Protein 4XU6 (pdb70)

Sequence (189 aa):
MRLRISEAVVLFLLGAVAALIGDHSHVVTGTTVYHTDAVPFVWSSPFWFPILVGAATASLAELRLHLPAPRDGVTACQALGGVAAVVGTYVTTALVHAFPVVPVTALVAAAAAITWCVLGDGPGAAAGVVIAVIGPAVEIALVQLGVFAYHPDSDGLFGVAPFLAPLYFAFGVVAALLGELAVARRPQL

B-factor: mean 29.34, std 8.6, range [17.56, 68.77]

Nearest PDB structures (foldseek):
  4xu6-assembly1_A  TM=1.005E+00  e=1.377E-29  Mycolicibacterium vanbaalenii PYR-1
  4xu4-assembly1_A  TM=1.005E+00  e=1.614E-28  Mycolicibacterium vanbaalenii PYR-1
  7etw-assembly1_A  TM=7.904E-01  e=1.594E-03  Homo sapiens

GO terms:
  GO:0016020 membrane (C, EXP)
  GO:0042802 identical protein binding (F, IPI)

Foldseek 3Di:
DPFDPVLLVVQLVLQLVLQLLLVLLQPVLQQKFFDAPPADADNRGGPCRSNVRSNLLSVLQVQLVVDPDLDLPFDPVLLVVLSCLLSVLSNVCSVCVQDAQVVNLVVLLVSLVVNCVVRADDSLLVQLQVQLVVVVVVVLVCVVVVRMFGDPNAQPPNGHHSSSNSSSSSSSSSSNSSSSVSVSVPDDD

Radius of gyration: 16.21 Å; Cα contacts (8 Å, |Δi|>4): 282; chains: 1; bounding box: 35×26×52 Å

Structure (mmCIF, N/CA/C/O backbone):
data_4XU6
#
_entry.id   4XU6
#
_cell.length_a   85.596
_cell.length_b   85.596
_cell.length_c   126.120
_cell.angle_alpha   90.00
_cell.angle_beta   90.00
_cell.angle_gamma   120.00
#
_symmetry.space_group_name_H-M   'H 3'
#
loop_
_entity.id
_entity.type
_entity.pdbx_description
1 polymer 'Uncharacterized protein'
2 non-polymer 'octyl beta-D-glucopyranoside'
3 non-polymer 'N-TRIDECANOIC ACID'
4 water water
#
loop_
_atom_site.group_PDB
_atom_site.id
_atom_site.type_symbol
_atom_site.label_atom_id
_atom_site.label_alt_id
_atom_site.label_comp_id
_atom_site.label_asym_id
_atom_site.label_entity_id
_atom_site.label_seq_id
_atom_site.pdbx_PDB_ins_code
_atom_site.Cartn_x
_atom_site.Cartn_y
_atom_site.Cartn_z
_atom_site.occupancy
_atom_site.B_iso_or_equiv
_atom_site.auth_seq_id
_atom_site.auth_comp_id
_atom_site.auth_asym_id
_atom_site.auth_atom_id
_atom_site.pdbx_PDB_model_num
ATOM 1 N N . MET A 1 1 ? 32.211 9.728 4.437 1.00 49.70 1 MET A N 1
ATOM 2 C CA . MET A 1 1 ? 30.833 9.561 3.992 1.00 43.11 1 MET A CA 1
ATOM 3 C C . MET A 1 1 ? 30.076 8.601 4.908 1.00 40.50 1 MET A C 1
ATOM 4 O O . MET A 1 1 ? 30.679 7.866 5.695 1.00 40.15 1 MET A O 1
ATOM 9 N N . ARG A 1 2 ? 28.750 8.620 4.818 1.00 34.53 2 ARG A N 1
ATOM 10 C CA . ARG A 1 2 ? 27.926 7.878 5.768 1.00 33.46 2 ARG A CA 1
ATOM 11 C C . ARG A 1 2 ? 27.656 6.442 5.345 1.00 29.13 2 ARG A C 1
ATOM 12 O O . ARG A 1 2 ? 27.598 5.542 6.192 1.00 28.06 2 ARG A O 1
ATOM 20 N N . LEU A 1 3 ? 27.505 6.228 4.042 1.00 29.39 3 LEU A N 1
ATOM 21 C CA . LEU A 1 3 ? 27.489 4.872 3.502 1.00 29.38 3 LEU A CA 1
ATOM 22 C C . LEU A 1 3 ? 28.859 4.246 3.703 1.00 32.16 3 LEU A C 1
ATOM 23 O O . LEU A 1 3 ? 29.879 4.932 3.627 1.00 33.11 3 LEU A O 1
ATOM 28 N N . ARG A 1 4 ? 28.887 2.946 3.965 1.00 28.07 4 ARG A N 1
ATOM 29 C CA . ARG A 1 4 ? 30.141 2.213 3.943 1.00 30.34 4 ARG A CA 1
ATOM 30 C C . ARG A 1 4 ? 30.435 1.849 2.491 1.00 34.61 4 ARG A C 1
ATOM 31 O O . ARG A 1 4 ? 29.517 1.817 1.664 1.00 27.76 4 ARG A O 1
ATOM 39 N N . ILE A 1 5 ? 31.705 1.614 2.169 1.00 30.53 5 ILE A N 1
ATOM 40 C CA . ILE A 1 5 ? 32.090 1.341 0.784 1.00 31.83 5 ILE A CA 1
ATOM 41 C C . ILE A 1 5 ? 31.295 0.179 0.194 1.00 30.66 5 ILE A C 1
ATOM 42 O O . ILE A 1 5 ? 30.838 0.252 -0.946 1.00 30.09 5 ILE A O 1
ATOM 46 N N . SER A 1 6 ? 31.105 -0.876 0.982 1.00 31.32 6 SER A N 1
ATOM 47 C CA . SER A 1 6 ? 30.403 -2.056 0.491 1.00 32.84 6 SER A CA 1
ATOM 48 C C . SER A 1 6 ? 28.950 -1.744 0.137 1.00 31.41 6 SER A C 1
ATOM 49 O O . SER A 1 6 ? 28.406 -2.280 -0.836 1.00 27.03 6 SER A O 1
ATOM 52 N N . GLU A 1 7 ? 28.327 -0.888 0.941 1.00 26.84 7 GLU A N 1
ATOM 53 C CA . GLU A 1 7 ? 26.946 -0.474 0.713 1.00 31.04 7 GLU A CA 1
ATOM 54 C C . GLU A 1 7 ? 26.841 0.366 -0.543 1.00 28.76 7 GLU A C 1
ATOM 55 O O . GLU A 1 7 ? 25.924 0.183 -1.351 1.00 26.22 7 GLU A O 1
ATOM 61 N N . ALA A 1 8 ? 27.791 1.283 -0.711 1.00 26.80 8 ALA A N 1
ATOM 62 C CA . ALA A 1 8 ? 27.833 2.140 -1.885 1.00 27.35 8 ALA A CA 1
ATOM 63 C C . ALA A 1 8 ? 28.016 1.308 -3.152 1.00 29.23 8 ALA A C 1
ATOM 64 O O . ALA A 1 8 ? 27.448 1.623 -4.1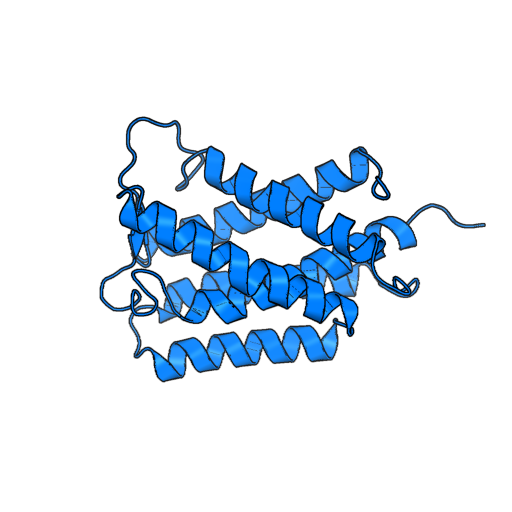95 1.00 24.59 8 ALA A O 1
ATOM 66 N N . VAL A 1 9 ? 28.805 0.242 -3.058 1.00 27.95 9 VAL A N 1
ATOM 67 C CA . VAL A 1 9 ? 29.033 -0.617 -4.220 1.00 28.04 9 VAL A CA 1
ATOM 68 C C . VAL A 1 9 ? 27.775 -1.405 -4.600 1.00 26.54 9 VAL A C 1
ATOM 69 O O . VAL A 1 9 ? 27.441 -1.515 -5.786 1.00 27.86 9 VAL A O 1
ATOM 73 N N . VAL A 1 10 ? 27.072 -1.931 -3.600 1.00 27.45 10 VAL A N 1
ATOM 74 C CA . VAL A 1 10 ? 25.820 -2.646 -3.851 1.00 27.78 10 VAL A CA 1
ATOM 75 C C . VAL A 1 10 ? 24.774 -1.732 -4.493 1.00 26.88 10 VAL A C 1
ATOM 76 O O . VAL A 1 10 ? 24.097 -2.133 -5.439 1.00 24.37 10 VAL A O 1
ATOM 80 N N . LEU A 1 11 ? 24.658 -0.504 -3.994 1.00 23.47 11 LEU A N 1
ATOM 81 C CA . LEU A 1 11 ? 23.731 0.468 -4.579 1.00 25.01 11 LEU A CA 1
ATOM 82 C C . LEU A 1 11 ? 24.125 0.848 -6.004 1.00 25.79 11 LEU A C 1
ATOM 83 O O . LEU A 1 11 ? 23.257 1.004 -6.876 1.00 23.86 11 LEU A O 1
ATOM 88 N N . PHE A 1 12 ? 25.433 1.002 -6.235 1.00 24.13 12 PHE A N 1
ATOM 89 C CA . PHE A 1 12 ? 25.963 1.291 -7.568 1.00 25.11 12 PHE A CA 1
ATOM 90 C C . PHE A 1 12 ? 25.566 0.193 -8.548 1.00 23.94 12 PHE A C 1
ATOM 91 O O . PHE A 1 12 ? 25.120 0.482 -9.654 1.00 24.11 12 PHE A O 1
ATOM 99 N N . LEU A 1 13 ? 25.755 -1.063 -8.143 1.00 24.60 13 LEU A N 1
ATOM 100 C CA . LEU A 1 13 ? 25.441 -2.202 -9.007 1.00 26.13 13 LEU A CA 1
ATOM 101 C C . LEU A 1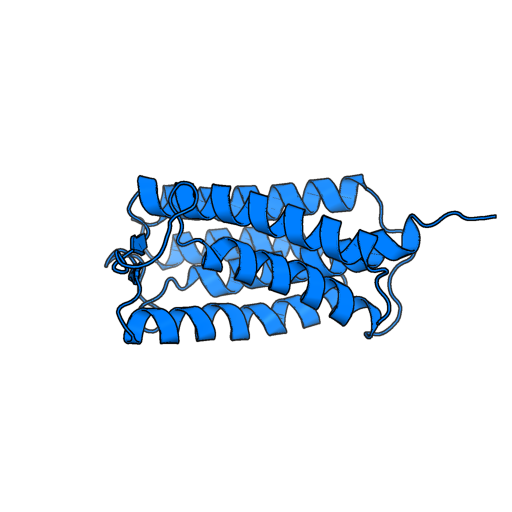 13 ? 23.942 -2.332 -9.251 1.00 24.19 13 LEU A C 1
ATOM 102 O O . LEU A 1 13 ? 23.513 -2.637 -10.359 1.00 23.64 13 LEU A O 1
ATOM 107 N N . LEU A 1 14 ? 23.153 -2.115 -8.202 1.00 24.78 14 LEU A N 1
ATOM 108 C CA . LEU A 1 14 ? 21.697 -2.122 -8.317 1.00 27.00 14 LEU A CA 1
ATOM 109 C C . LEU A 1 14 ? 21.238 -1.113 -9.366 1.00 26.49 14 LEU A C 1
ATOM 110 O O . LEU A 1 14 ? 20.450 -1.440 -10.265 1.00 23.00 14 LEU A O 1
ATOM 115 N N . GLY A 1 15 ? 21.723 0.121 -9.245 1.00 24.01 15 GLY A N 1
ATOM 116 C CA . GLY A 1 15 ? 21.379 1.167 -10.189 1.00 22.54 15 GLY A CA 1
ATOM 117 C C . GLY A 1 15 ? 21.836 0.856 -11.607 1.00 25.12 15 GLY A C 1
ATOM 118 O O . GLY A 1 15 ? 21.111 1.099 -12.580 1.00 24.41 15 GLY A O 1
ATOM 119 N N . ALA A 1 16 ? 23.045 0.313 -11.729 1.00 25.14 16 ALA A N 1
ATOM 120 C CA . ALA A 1 16 ? 23.594 -0.052 -13.035 1.00 24.85 16 ALA A CA 1
ATOM 121 C C . ALA A 1 16 ? 22.753 -1.118 -13.740 1.00 24.28 16 ALA A C 1
ATOM 122 O O . ALA A 1 16 ? 22.493 -1.012 -14.939 1.00 24.33 16 ALA A O 1
ATOM 124 N N . VAL A 1 17 ? 22.345 -2.148 -13.004 1.00 22.53 17 VAL A N 1
ATOM 125 C CA . VAL A 1 17 ? 21.561 -3.228 -13.611 1.00 25.87 17 VAL A CA 1
ATOM 126 C C . VAL A 1 17 ? 20.186 -2.720 -14.039 1.00 25.32 17 VAL A C 1
ATOM 127 O O . VAL A 1 17 ? 19.743 -2.987 -15.148 1.00 22.14 17 VAL A O 1
ATOM 131 N N . ALA A 1 18 ? 19.518 -1.978 -13.161 1.00 24.26 18 ALA A N 1
ATOM 132 C CA . ALA A 1 18 ? 18.222 -1.406 -13.511 1.00 25.47 18 ALA A CA 1
ATOM 133 C C . ALA A 1 18 ? 18.327 -0.464 -14.713 1.00 23.36 18 ALA A C 1
ATOM 134 O O . ALA A 1 18 ? 17.464 -0.468 -15.585 1.00 22.70 18 ALA A O 1
ATOM 136 N N . ALA A 1 19 ? 19.384 0.343 -14.758 1.00 21.46 19 ALA A N 1
ATOM 137 C CA . ALA A 1 19 ? 19.609 1.248 -15.885 1.00 24.63 19 ALA A CA 1
ATOM 138 C C . ALA A 1 19 ? 19.769 0.504 -17.208 1.00 23.75 19 ALA A C 1
ATOM 139 O O . ALA A 1 19 ? 19.224 0.926 -18.230 1.00 24.25 19 ALA A O 1
ATOM 141 N N . LEU A 1 20 ? 20.530 -0.591 -17.196 1.00 22.79 20 LEU A N 1
ATOM 142 C CA . LEU A 1 20 ? 20.752 -1.373 -18.418 1.00 22.45 20 LEU A CA 1
ATOM 143 C C . LEU A 1 20 ? 19.443 -1.974 -18.936 1.00 23.34 20 LEU A C 1
ATOM 144 O O . LEU A 1 20 ? 19.211 -2.036 -20.142 1.00 22.27 20 LEU A O 1
ATOM 149 N N . ILE A 1 21 ? 18.586 -2.413 -18.021 1.00 21.77 21 ILE A N 1
ATOM 150 C CA . ILE A 1 21 ? 17.303 -2.989 -18.426 1.00 22.97 21 ILE A CA 1
ATOM 151 C C . ILE A 1 21 ? 16.411 -1.908 -19.034 1.00 22.22 21 ILE A C 1
ATOM 152 O O . ILE A 1 21 ? 15.814 -2.103 -20.096 1.00 19.97 21 ILE A O 1
ATOM 157 N N . GLY A 1 22 ? 16.320 -0.768 -18.355 1.00 21.09 22 GLY A N 1
ATOM 158 C CA . GLY A 1 22 ? 15.507 0.329 -18.844 1.00 22.76 22 GLY A CA 1
ATOM 159 C C . GLY A 1 22 ? 16.053 0.910 -20.138 1.00 23.45 22 GLY A C 1
ATOM 160 O O . GLY A 1 22 ? 15.300 1.227 -21.061 1.00 20.33 22 GLY A O 1
ATOM 161 N N . ASP A 1 23 ? 17.370 1.056 -20.221 1.00 21.40 23 ASP A N 1
ATOM 162 C CA . ASP A 1 23 ? 17.955 1.630 -21.431 1.00 21.67 23 ASP A CA 1
ATOM 163 C C . ASP A 1 23 ? 17.850 0.666 -22.613 1.00 21.16 23 ASP A C 1
ATOM 164 O O . ASP A 1 23 ? 17.573 1.087 -23.726 1.00 20.76 23 ASP A O 1
ATOM 169 N N . HIS A 1 24 ? 18.046 -0.628 -22.377 1.00 20.80 24 HIS A N 1
ATOM 170 C CA . HIS A 1 24 ? 17.792 -1.589 -23.445 1.00 23.06 24 HIS A CA 1
ATOM 171 C C . HIS A 1 24 ? 16.350 -1.462 -23.945 1.00 22.54 24 HIS A C 1
ATOM 172 O O . HIS A 1 24 ? 16.095 -1.493 -25.147 1.00 20.60 24 HIS A O 1
ATOM 179 N N . SER A 1 25 ? 15.409 -1.317 -23.016 1.00 19.37 25 SER A N 1
ATOM 180 C CA . SER A 1 25 ? 14.001 -1.168 -23.377 1.00 19.78 25 SER A CA 1
ATOM 181 C C . SER A 1 25 ? 13.770 0.061 -24.261 1.00 18.64 25 SER A C 1
ATOM 182 O O . SER A 1 25 ? 13.062 -0.017 -25.267 1.00 22.13 25 SER A O 1
ATOM 185 N N . HIS A 1 26 ? 14.372 1.194 -23.898 1.00 20.86 26 HIS A N 1
ATOM 186 C CA . HIS A 1 26 ? 14.279 2.397 -24.731 1.00 21.00 26 HIS A CA 1
ATOM 187 C C . HIS A 1 26 ? 14.886 2.202 -26.123 1.00 21.90 26 HIS A C 1
ATOM 188 O O . HIS A 1 26 ? 14.308 2.621 -27.129 1.00 22.58 26 HIS A O 1
ATOM 195 N N . VAL A 1 27 ? 16.053 1.569 -26.181 1.00 21.39 27 VAL A N 1
ATOM 196 C CA . VAL A 1 27 ? 16.718 1.372 -27.474 1.00 19.78 27 VAL A CA 1
ATOM 197 C C . VAL A 1 27 ? 15.924 0.434 -28.388 1.00 20.87 27 VAL A C 1
ATOM 198 O O . VAL A 1 27 ? 15.675 0.764 -29.558 1.00 23.50 27 VAL A O 1
ATOM 202 N N . VAL A 1 28 ? 15.500 -0.708 -27.852 1.00 21.52 28 VAL A N 1
ATOM 203 C CA . VAL A 1 28 ? 14.828 -1.723 -28.664 1.00 21.93 28 VAL A CA 1
ATOM 204 C C . VAL A 1 28 ? 13.440 -1.277 -29.132 1.00 26.29 28 VAL A C 1
ATOM 205 O O . VAL A 1 28 ? 12.943 -1.745 -30.152 1.00 24.26 28 VAL A O 1
ATOM 209 N N . THR A 1 29 ? 12.815 -0.352 -28.409 1.00 21.91 29 THR A N 1
ATOM 210 C CA . THR A 1 29 ? 11.514 0.153 -28.833 1.00 23.11 29 THR A CA 1
ATOM 211 C C . THR A 1 29 ? 11.660 1.398 -29.697 1.00 25.97 29 THR A C 1
ATOM 212 O O . THR A 1 29 ? 10.674 1.896 -30.235 1.00 24.56 29 THR A O 1
ATOM 216 N N . GLY A 1 30 ? 12.879 1.921 -29.807 1.00 24.15 30 GLY A N 1
ATOM 217 C CA . GLY A 1 30 ? 13.100 3.130 -30.589 1.00 23.96 30 GLY A CA 1
ATOM 218 C C . GLY A 1 30 ? 12.778 4.424 -29.853 1.00 25.78 30 GLY A C 1
ATOM 219 O O . GLY A 1 30 ? 12.642 5.487 -30.470 1.00 24.72 30 GLY A O 1
ATOM 220 N N . THR A 1 31 ? 12.646 4.343 -28.533 1.00 20.91 31 THR A N 1
ATOM 221 C CA . THR A 1 31 ? 12.424 5.545 -27.726 1.00 23.08 31 THR A CA 1
ATOM 222 C C . THR A 1 31 ? 13.649 6.449 -27.843 1.00 24.77 31 THR A C 1
ATOM 223 O O . THR A 1 31 ? 13.527 7.671 -27.937 1.00 24.04 31 THR A O 1
ATOM 227 N N . THR A 1 32 ? 14.830 5.833 -27.813 1.00 23.91 32 THR A N 1
ATOM 228 C CA . THR A 1 32 ? 16.083 6.559 -27.986 1.00 23.91 32 THR A CA 1
ATOM 229 C C . THR A 1 32 ? 16.942 5.827 -29.002 1.00 25.64 32 THR A C 1
ATOM 230 O O . THR A 1 32 ? 16.700 4.646 -29.299 1.00 22.64 32 THR A O 1
ATOM 234 N N . VAL A 1 33 ? 17.941 6.534 -29.531 1.00 23.05 33 VAL A N 1
ATOM 235 C CA . VAL A 1 33 ? 18.919 5.956 -30.458 1.00 25.61 33 VAL A CA 1
ATOM 236 C C . VAL A 1 33 ? 20.276 6.534 -30.101 1.00 24.45 33 VAL A C 1
ATOM 237 O O . VAL A 1 33 ? 20.400 7.749 -29.978 1.00 26.13 33 VAL A O 1
ATOM 241 N N . TYR A 1 34 ? 21.297 5.693 -29.944 1.00 22.61 34 TYR A N 1
ATOM 242 C CA . TYR A 1 34 ? 22.641 6.205 -29.680 1.00 22.94 34 TYR A CA 1
ATOM 243 C C . TYR A 1 34 ? 23.404 6.547 -30.968 1.00 27.29 34 TYR A C 1
ATOM 244 O O . TYR A 1 34 ? 23.217 5.906 -32.004 1.00 27.34 34 TYR A O 1
ATOM 253 N N . HIS A 1 35 ? 24.249 7.568 -30.888 1.00 28.93 35 HIS A N 1
ATOM 254 C CA . HIS A 1 35 ? 25.100 7.965 -32.010 1.00 31.05 35 HIS A CA 1
ATOM 255 C C . HIS A 1 35 ? 26.535 8.122 -31.526 1.00 34.35 35 HIS A C 1
ATOM 256 O O . HIS A 1 35 ? 27.154 9.164 -31.749 1.00 42.88 35 HIS A O 1
ATOM 263 N N . THR A 1 36 ? 27.056 7.107 -30.843 1.00 30.83 36 THR A N 1
ATOM 264 C CA . THR A 1 36 ? 28.412 7.169 -30.306 1.00 32.33 36 THR A CA 1
ATOM 265 C C . THR A 1 36 ? 29.194 5.852 -30.482 1.00 35.22 36 THR A C 1
ATOM 266 O O . THR A 1 36 ? 29.539 5.172 -29.514 1.00 39.32 36 THR A O 1
ATOM 270 N N . ASP A 1 37 ? 29.516 5.533 -31.729 1.00 31.93 37 ASP A N 1
ATOM 271 C CA . ASP A 1 37 ? 30.057 4.222 -32.087 1.00 34.48 37 ASP A CA 1
ATOM 272 C C . ASP A 1 37 ? 31.466 3.948 -31.540 1.00 32.97 37 ASP A C 1
ATOM 273 O O . ASP A 1 37 ? 31.900 2.795 -31.458 1.00 31.31 37 ASP A O 1
ATOM 278 N N . ALA A 1 38 ? 32.172 5.007 -31.157 1.00 34.65 38 ALA A N 1
ATOM 279 C CA . ALA A 1 38 ? 33.571 4.890 -30.744 1.00 37.42 38 ALA A CA 1
ATOM 280 C C . ALA A 1 38 ? 33.821 4.307 -29.349 1.00 37.99 38 ALA A C 1
ATOM 281 O O . ALA A 1 38 ? 34.944 3.924 -29.029 1.00 34.56 38 ALA A O 1
ATOM 282 N N . VAL A 1 39 ? 32.788 4.236 -28.514 1.00 32.42 39 VAL A N 1
ATOM 283 C CA . VAL A 1 39 ? 32.959 3.689 -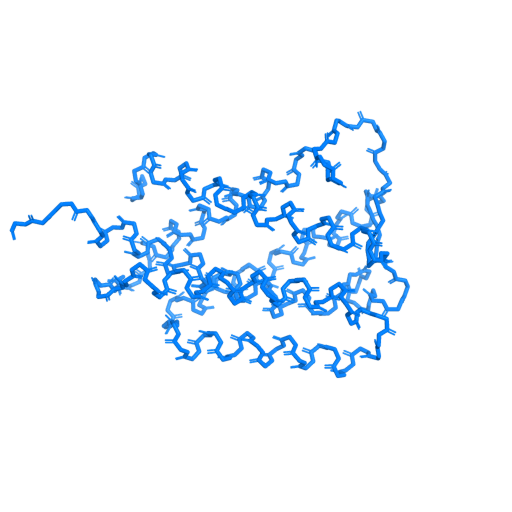27.171 1.00 30.56 39 VAL A CA 1
ATOM 284 C C . VAL A 1 39 ? 32.444 2.259 -27.079 1.00 27.04 39 VAL A C 1
ATOM 285 O O . VAL A 1 39 ? 31.567 1.868 -27.853 1.00 27.85 39 VAL A O 1
ATOM 289 N N . PRO A 1 40 ? 33.003 1.471 -26.148 1.00 25.24 40 PRO A N 1
ATOM 290 C CA . PRO A 1 40 ? 32.528 0.106 -25.904 1.00 26.05 40 PRO A CA 1
ATOM 291 C C . PRO A 1 40 ? 31.099 0.130 -25.366 1.00 28.60 40 PRO A C 1
ATOM 292 O O . PRO A 1 40 ? 30.815 0.942 -24.492 1.00 26.92 40 PRO A O 1
ATOM 296 N N . PHE A 1 41 ? 30.231 -0.739 -25.875 1.00 26.97 41 PHE A N 1
ATOM 297 C CA . PHE A 1 41 ? 28.872 -0.856 -25.353 1.00 28.28 41 PHE A CA 1
ATOM 298 C C . PHE A 1 41 ? 28.753 -2.032 -24.395 1.00 30.13 41 PHE A C 1
ATOM 299 O O . PHE A 1 41 ? 29.481 -3.022 -24.517 1.00 30.15 41 PHE A O 1
ATOM 307 N N . VAL A 1 42 ? 27.844 -1.911 -23.432 1.00 25.96 42 VAL A N 1
ATOM 308 C CA . VAL A 1 42 ? 27.479 -3.015 -22.558 1.00 27.56 42 VAL A CA 1
ATOM 309 C C . VAL A 1 42 ? 26.003 -3.251 -22.838 1.00 29.39 42 VAL A C 1
ATOM 310 O O . VAL A 1 42 ? 25.179 -2.366 -22.590 1.00 24.15 42 VAL A O 1
ATOM 314 N N . TRP A 1 43 ? 25.672 -4.421 -23.380 1.00 28.33 43 TRP A N 1
ATOM 315 C CA . TRP A 1 43 ? 24.322 -4.660 -23.893 1.00 30.07 43 TRP A CA 1
ATOM 316 C C . TRP A 1 43 ? 23.968 -3.562 -24.911 1.00 29.70 43 TRP A C 1
ATOM 317 O O . TRP A 1 43 ? 24.687 -3.382 -25.898 1.00 27.07 43 TRP A O 1
ATOM 328 N N . SER A 1 44 ? 22.896 -2.805 -24.670 1.00 24.02 44 SER A N 1
ATOM 329 C CA . SER A 1 44 ? 22.483 -1.772 -25.625 1.00 23.34 44 SER A CA 1
ATOM 330 C C . SER A 1 44 ? 23.017 -0.375 -25.301 1.00 22.44 44 SER A C 1
ATOM 331 O O . SER A 1 44 ? 22.692 0.588 -25.999 1.00 23.55 44 SER A O 1
ATOM 334 N N . SER A 1 45 ? 23.836 -0.267 -24.256 1.00 22.31 45 SER A N 1
ATOM 335 C CA . SER A 1 45 ? 24.242 1.034 -23.717 1.00 24.57 45 SER A CA 1
ATOM 336 C C . SER A 1 45 ? 25.747 1.265 -23.807 1.00 22.78 45 SER A C 1
ATOM 337 O O . SER A 1 45 ? 26.525 0.337 -23.599 1.00 25.36 45 SER A O 1
ATOM 340 N N . PRO A 1 46 ? 26.152 2.519 -24.065 1.00 25.35 46 PRO A N 1
ATOM 341 C CA . PRO A 1 46 ? 27.558 2.901 -23.899 1.00 28.72 46 PRO A CA 1
ATOM 342 C C . PRO A 1 46 ? 27.978 2.563 -22.484 1.00 28.31 46 PRO A C 1
ATOM 343 O O . PRO A 1 46 ? 27.170 2.740 -21.554 1.00 24.19 46 PRO A O 1
ATOM 347 N N . PHE A 1 47 ? 29.216 2.098 -22.308 1.00 26.27 47 PHE A N 1
ATOM 348 C CA . PHE A 1 47 ? 29.638 1.583 -21.010 1.00 27.20 47 PHE A CA 1
ATOM 349 C C . PHE A 1 47 ? 29.489 2.613 -19.887 1.00 24.88 47 PHE A C 1
ATOM 350 O O . PHE A 1 47 ? 29.314 2.236 -18.730 1.00 26.29 47 PHE A O 1
ATOM 358 N N . TRP A 1 48 ? 29.568 3.898 -20.229 1.00 26.92 48 TRP A N 1
ATOM 359 C CA . TRP A 1 48 ? 29.487 4.948 -19.208 1.00 27.97 48 TRP A CA 1
ATOM 360 C C . TRP A 1 48 ? 28.068 5.176 -18.689 1.00 28.90 48 TRP A C 1
ATOM 361 O O . TRP A 1 48 ? 27.884 5.786 -17.637 1.00 26.68 48 TRP A O 1
ATOM 372 N N . PHE A 1 49 ? 27.069 4.708 -19.432 1.00 24.62 49 PHE A N 1
ATOM 373 C CA . PHE A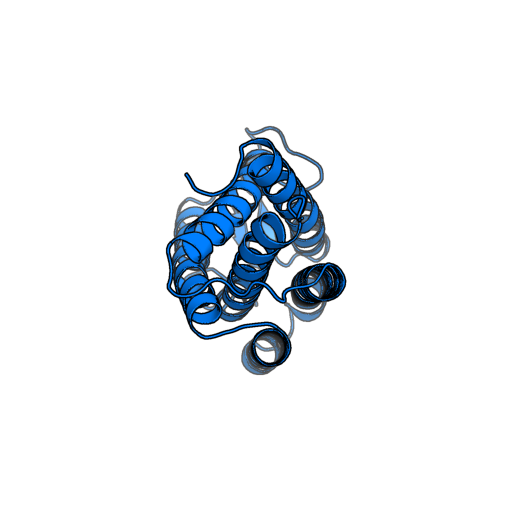 1 49 ? 25.680 4.895 -19.009 1.00 26.29 49 PHE A CA 1
ATOM 374 C C . PHE A 1 49 ? 25.351 4.214 -17.668 1.00 25.04 49 PHE A C 1
ATOM 375 O O . PHE A 1 49 ? 24.907 4.890 -16.721 1.00 25.77 49 PHE A O 1
ATOM 383 N N . PRO A 1 50 ? 25.591 2.887 -17.554 1.00 25.36 50 PRO A N 1
ATOM 384 C CA . PRO A 1 50 ? 25.305 2.282 -16.250 1.00 24.84 50 PRO A CA 1
ATOM 385 C C . PRO A 1 50 ? 26.216 2.824 -15.148 1.00 27.89 50 PRO A C 1
ATOM 386 O O . PRO A 1 50 ? 25.837 2.788 -13.978 1.00 23.29 50 PRO A O 1
ATOM 390 N N . ILE A 1 51 ? 27.397 3.323 -15.506 1.00 28.02 51 ILE A N 1
ATOM 391 C CA . ILE A 1 51 ? 28.265 3.930 -14.498 1.00 26.50 51 ILE A CA 1
ATOM 392 C C . ILE A 1 51 ? 27.663 5.245 -13.998 1.00 24.50 51 ILE A C 1
ATOM 393 O O . ILE A 1 51 ? 27.658 5.503 -12.794 1.00 27.23 51 ILE A O 1
ATOM 398 N N . LEU A 1 52 ? 27.150 6.070 -14.912 1.00 26.26 52 LEU A N 1
ATOM 399 C CA . LEU A 1 52 ? 26.495 7.318 -14.499 1.00 28.62 52 LEU A CA 1
ATOM 400 C C . LEU A 1 52 ? 25.289 7.068 -13.591 1.00 26.97 52 LEU A C 1
ATOM 401 O O . LEU A 1 52 ? 25.168 7.682 -12.534 1.00 25.57 52 LEU A O 1
ATOM 406 N N . VAL A 1 53 ? 24.387 6.180 -14.004 1.00 23.95 53 VAL A N 1
ATOM 407 C CA . VAL A 1 53 ? 23.182 5.929 -13.211 1.00 24.71 53 VAL A CA 1
ATOM 408 C C . VAL A 1 53 ? 23.520 5.232 -11.890 1.00 23.62 53 VAL A C 1
ATOM 409 O O . VAL A 1 53 ? 22.939 5.532 -10.841 1.00 24.28 53 VAL A O 1
ATOM 413 N N . GLY A 1 54 ? 24.470 4.303 -11.940 1.00 22.56 54 GLY A N 1
ATOM 414 C CA . GLY A 1 54 ? 24.909 3.610 -10.742 1.00 22.51 54 GLY A CA 1
ATOM 415 C C . GLY A 1 54 ? 25.501 4.593 -9.742 1.00 25.08 54 GLY A C 1
ATOM 416 O O . GLY A 1 54 ? 25.244 4.515 -8.533 1.00 22.86 54 GLY A O 1
ATOM 417 N N . ALA A 1 55 ? 26.294 5.531 -10.248 1.00 25.34 55 ALA A N 1
ATOM 418 C CA . ALA A 1 55 ? 26.919 6.542 -9.392 1.00 24.93 55 ALA A CA 1
ATOM 419 C C . ALA A 1 55 ? 25.869 7.485 -8.796 1.00 25.59 55 ALA A C 1
ATOM 420 O O . ALA A 1 55 ? 25.961 7.891 -7.629 1.00 26.07 55 ALA A O 1
ATOM 422 N N . ALA A 1 56 ? 24.878 7.837 -9.604 1.00 23.99 56 ALA A N 1
ATOM 423 C CA . ALA A 1 56 ? 23.772 8.663 -9.135 1.00 24.66 56 ALA A CA 1
ATOM 424 C C . ALA A 1 56 ? 22.968 7.973 -8.036 1.00 24.42 56 ALA A C 1
ATOM 425 O O . ALA A 1 56 ? 22.519 8.625 -7.097 1.00 23.24 56 ALA A O 1
ATOM 427 N N . THR A 1 57 ? 22.775 6.658 -8.162 1.00 21.86 57 THR A N 1
ATOM 428 C CA . THR A 1 57 ? 22.049 5.883 -7.155 1.00 22.80 57 THR A CA 1
ATOM 429 C C . THR A 1 57 ? 22.757 5.933 -5.795 1.00 25.76 57 THR A C 1
ATOM 430 O O . THR A 1 57 ? 22.145 6.208 -4.748 1.00 20.70 57 THR A O 1
ATOM 434 N N . ALA A 1 58 ? 24.058 5.668 -5.808 1.00 22.65 58 ALA A N 1
ATOM 435 C CA . ALA A 1 58 ? 24.820 5.688 -4.562 1.00 24.55 58 ALA A CA 1
ATOM 436 C C . ALA A 1 58 ? 24.885 7.110 -4.003 1.00 22.28 58 ALA A C 1
ATOM 437 O O . ALA A 1 58 ? 24.842 7.303 -2.789 1.00 24.06 58 ALA A O 1
ATOM 439 N N . SER A 1 59 ? 24.995 8.096 -4.887 1.00 23.55 59 SER A N 1
ATOM 440 C CA . SER A 1 59 ? 25.115 9.495 -4.472 1.00 26.44 59 SER A CA 1
ATOM 441 C C . SER A 1 59 ? 23.845 10.037 -3.814 1.00 28.39 59 SER A C 1
ATOM 442 O O . SER A 1 59 ? 23.914 10.780 -2.835 1.00 25.76 59 SER A O 1
ATOM 445 N N . LEU A 1 60 ? 22.692 9.687 -4.376 1.00 25.55 60 LEU A N 1
ATOM 446 C CA . LEU A 1 60 ? 21.408 10.140 -3.850 1.00 25.14 60 LEU A CA 1
ATOM 447 C C . LEU A 1 60 ? 21.102 9.444 -2.531 1.00 24.77 60 LEU A C 1
ATOM 448 O O . LEU A 1 60 ? 20.513 10.034 -1.615 1.00 24.12 60 LEU A O 1
ATOM 453 N N . ALA A 1 61 ? 21.513 8.186 -2.422 1.00 22.01 61 ALA A N 1
ATOM 454 C CA . ALA A 1 61 ? 21.376 7.478 -1.158 1.00 23.74 61 ALA A CA 1
ATOM 455 C C . ALA A 1 61 ? 22.231 8.166 -0.091 1.00 25.47 61 ALA A C 1
ATOM 456 O O . ALA A 1 61 ? 21.791 8.379 1.039 1.00 24.82 61 ALA A O 1
ATOM 458 N N . GLU A 1 62 ? 23.464 8.497 -0.455 1.00 26.52 62 GLU A N 1
ATOM 459 C CA . GLU A 1 62 ? 24.356 9.210 0.464 1.00 26.08 62 GLU A CA 1
ATOM 460 C C . GLU A 1 62 ? 23.765 10.568 0.859 1.00 25.98 62 GLU A C 1
ATOM 461 O O . GLU A 1 62 ? 23.736 10.920 2.049 1.00 29.74 62 GLU A O 1
ATOM 467 N N . LEU A 1 63 ? 23.283 11.316 -0.134 1.00 25.67 63 LEU A N 1
ATOM 468 C CA . LEU A 1 63 ? 22.641 12.614 0.105 1.00 28.36 63 LEU A CA 1
ATOM 469 C C . LEU A 1 63 ? 21.547 12.542 1.173 1.00 30.24 63 LEU A C 1
ATOM 470 O O . LEU A 1 63 ? 21.495 13.385 2.078 1.00 27.78 63 LEU A O 1
ATOM 475 N N . ARG A 1 64 ? 20.672 11.541 1.065 1.00 26.90 64 ARG A N 1
ATOM 476 C CA . ARG A 1 64 ? 19.584 11.370 2.026 1.00 26.45 64 ARG A CA 1
ATOM 477 C C . ARG A 1 64 ? 20.119 11.247 3.455 1.00 26.76 64 ARG A C 1
ATOM 478 O O . ARG A 1 64 ? 19.529 11.778 4.397 1.00 26.33 64 ARG A O 1
ATOM 486 N N . LEU A 1 65 ? 21.245 10.557 3.611 1.00 25.77 65 LEU A N 1
ATOM 487 C CA . LEU A 1 65 ? 21.833 10.374 4.937 1.00 27.36 65 LEU A CA 1
ATOM 488 C C . LEU A 1 65 ? 22.417 11.667 5.531 1.00 32.18 65 LEU A C 1
ATOM 489 O O . LEU A 1 65 ? 22.812 11.701 6.699 1.00 33.58 65 LEU A O 1
ATOM 494 N N . HIS A 1 66 ? 22.461 12.727 4.733 1.00 29.54 66 HIS A N 1
ATOM 495 C CA . HIS A 1 66 ? 22.902 14.029 5.226 1.00 33.77 66 HIS A CA 1
ATOM 496 C C . HIS A 1 66 ? 21.712 14.958 5.462 1.00 38.71 66 HIS A C 1
ATOM 497 O O . HIS A 1 66 ? 21.877 16.103 5.895 1.00 34.96 66 HIS A O 1
ATOM 504 N N . LEU A 1 67 ? 20.511 14.457 5.180 1.00 32.32 67 LEU A N 1
ATOM 505 C CA . LEU A 1 67 ? 19.291 15.238 5.358 1.00 31.76 67 LEU A CA 1
ATOM 506 C C . LEU A 1 67 ? 18.629 14.805 6.665 1.00 30.02 67 LEU A C 1
ATOM 507 O O . LEU A 1 67 ? 18.945 13.731 7.187 1.00 28.26 67 LEU A O 1
ATOM 512 N N . PRO A 1 68 ? 17.726 15.645 7.215 1.00 34.52 68 PRO A N 1
ATOM 513 C CA . PRO A 1 68 ? 17.219 15.371 8.566 1.00 34.51 68 PRO A CA 1
ATOM 514 C C . PRO A 1 68 ? 16.541 14.006 8.730 1.00 35.29 68 PRO A C 1
ATOM 515 O O . PRO A 1 68 ? 15.852 13.533 7.817 1.00 35.32 68 PRO A O 1
ATOM 519 N N . ALA A 1 69 ? 16.787 13.387 9.881 1.00 31.05 69 ALA A N 1
ATOM 520 C CA . ALA A 1 69 ? 16.049 12.223 10.371 1.00 35.25 69 ALA A CA 1
ATOM 521 C C . ALA A 1 69 ? 15.848 11.052 9.402 1.00 32.85 69 ALA A C 1
ATOM 522 O O . ALA A 1 69 ? 14.705 10.726 9.080 1.00 33.19 69 ALA A O 1
ATOM 524 N N . PRO A 1 70 ? 16.945 10.403 8.962 1.00 34.06 70 PRO A N 1
ATOM 525 C CA . PRO A 1 70 ? 16.773 9.187 8.157 1.00 31.77 70 PRO A CA 1
ATOM 526 C C . PRO A 1 70 ? 15.928 8.199 8.932 1.00 33.58 70 PRO A C 1
ATOM 527 O O . PRO A 1 70 ? 16.128 8.049 10.142 1.00 30.26 70 PRO A O 1
ATOM 531 N N . ARG A 1 71 ? 14.985 7.552 8.255 1.00 27.11 71 ARG A N 1
ATOM 532 C CA . ARG A 1 71 ? 14.030 6.694 8.937 1.00 29.29 71 ARG A CA 1
ATOM 533 C C . ARG A 1 71 ? 14.664 5.360 9.281 1.00 31.54 71 ARG A C 1
ATOM 534 O O . ARG A 1 71 ? 15.271 4.715 8.429 1.00 31.77 71 ARG A O 1
ATOM 542 N N . ASP A 1 72 ? 14.537 4.943 10.537 1.00 28.50 72 ASP A N 1
ATOM 543 C CA . ASP A 1 72 ? 15.120 3.675 10.959 1.00 31.22 72 ASP A CA 1
ATOM 544 C C . ASP A 1 72 ? 14.171 2.511 10.678 1.00 30.35 72 ASP A C 1
ATOM 545 O O . ASP A 1 72 ? 14.553 1.350 10.793 1.00 32.76 72 ASP A O 1
ATOM 547 N N . GLY A 1 73 ? 12.934 2.821 10.310 1.00 29.16 73 GLY A N 1
ATOM 548 C CA . GLY A 1 73 ? 11.926 1.784 10.155 1.00 35.33 73 GLY A CA 1
ATOM 549 C C . GLY A 1 73 ? 11.767 1.242 8.741 1.00 35.23 73 GLY A C 1
ATOM 550 O O . GLY A 1 73 ? 10.840 0.472 8.468 1.00 37.28 73 GLY A O 1
ATOM 551 N N . VAL A 1 74 ? 12.670 1.631 7.844 1.00 29.71 74 VAL A N 1
ATOM 552 C CA . VAL A 1 74 ? 12.611 1.195 6.440 1.00 30.99 74 VAL A CA 1
ATOM 553 C C . VAL A 1 74 ? 12.906 -0.300 6.296 1.00 32.89 74 VAL A C 1
ATOM 554 O O . VAL A 1 74 ? 13.761 -0.842 6.993 1.00 32.33 74 VAL A O 1
ATOM 558 N N . THR A 1 75 ? 12.195 -0.976 5.394 1.00 30.78 75 THR A N 1
ATOM 559 C CA . THR A 1 75 ? 12.321 -2.423 5.281 1.00 28.62 75 THR A CA 1
ATOM 560 C C . THR A 1 75 ? 12.810 -2.847 3.906 1.00 28.60 75 THR A C 1
ATOM 561 O O . THR A 1 75 ? 12.740 -2.077 2.945 1.00 25.55 75 THR A O 1
ATOM 565 N N . ALA A 1 76 ? 13.291 -4.081 3.811 1.00 28.53 76 ALA A N 1
ATOM 566 C CA . ALA A 1 76 ? 13.761 -4.609 2.535 1.00 29.42 76 ALA A CA 1
ATOM 567 C C . ALA A 1 76 ? 12.638 -4.675 1.496 1.00 26.96 76 ALA A C 1
ATOM 568 O O . ALA A 1 76 ? 12.887 -4.492 0.304 1.00 27.35 76 ALA A O 1
ATOM 570 N N . CYS A 1 77 ? 11.408 -4.939 1.932 1.00 25.90 77 CYS A N 1
ATOM 571 C CA . CYS A 1 77 ? 10.310 -5.031 0.962 1.00 30.52 77 CYS A CA 1
ATOM 572 C C . CYS A 1 77 ? 9.869 -3.670 0.457 1.00 29.17 77 CYS A C 1
ATOM 573 O O . CYS A 1 77 ? 9.370 -3.549 -0.670 1.00 26.50 77 CYS A O 1
ATOM 576 N N . GLN A 1 78 ? 10.045 -2.640 1.283 1.00 26.20 78 GLN A N 1
ATOM 577 C CA . GLN A 1 78 ? 9.783 -1.282 0.814 1.00 24.95 78 GLN A CA 1
ATOM 578 C C . GLN A 1 78 ? 10.793 -0.952 -0.263 1.00 24.02 78 GLN A C 1
ATOM 579 O O . GLN A 1 78 ? 10.451 -0.370 -1.293 1.00 25.16 78 GLN A O 1
ATOM 585 N N . ALA A 1 79 ? 12.042 -1.340 -0.031 1.00 23.06 79 ALA A N 1
ATOM 586 C CA . ALA A 1 79 ? 13.094 -1.071 -1.005 1.00 25.01 79 ALA A CA 1
ATOM 587 C C . ALA A 1 79 ? 12.889 -1.877 -2.286 1.00 23.86 79 ALA A C 1
ATOM 588 O O . ALA A 1 79 ? 13.053 -1.348 -3.382 1.00 22.90 79 ALA A O 1
ATOM 590 N N . LEU A 1 80 ? 12.552 -3.158 -2.151 1.00 24.63 80 LEU A N 1
ATOM 591 C CA . LEU A 1 80 ? 12.297 -3.988 -3.329 1.00 26.17 80 LEU A CA 1
ATOM 592 C C . LEU A 1 80 ? 11.102 -3.444 -4.106 1.00 22.40 80 LEU A C 1
ATOM 593 O O . LEU A 1 80 ? 11.147 -3.335 -5.332 1.00 22.07 80 LEU A O 1
ATOM 598 N N . GLY A 1 81 ? 10.040 -3.099 -3.380 1.00 23.44 81 GLY A N 1
ATOM 599 C CA . GLY A 1 81 ? 8.852 -2.534 -3.993 1.00 23.66 81 GLY A CA 1
ATOM 600 C C . GLY A 1 81 ? 9.156 -1.236 -4.717 1.00 22.79 81 GLY A C 1
ATOM 601 O O . GLY A 1 81 ? 8.618 -0.983 -5.785 1.00 22.72 81 GLY A O 1
ATOM 602 N N . GLY A 1 82 ? 10.024 -0.412 -4.136 1.00 19.81 82 GLY A N 1
ATOM 603 C CA . GLY A 1 82 ? 10.385 0.850 -4.750 1.00 19.82 82 GLY A CA 1
ATOM 604 C C . GLY A 1 82 ? 11.223 0.648 -6.001 1.00 19.22 82 GLY A C 1
ATOM 605 O O . GLY A 1 82 ? 11.032 1.330 -7.009 1.00 20.41 82 GLY A O 1
ATOM 606 N N . VAL A 1 83 ? 12.171 -0.278 -5.941 1.00 18.61 83 VAL A N 1
ATOM 607 C CA . VAL A 1 83 ? 12.972 -0.569 -7.130 1.00 19.73 83 VAL A CA 1
ATOM 608 C C . VAL A 1 83 ? 12.080 -1.112 -8.258 1.00 18.12 83 VAL A C 1
ATOM 609 O O . VAL A 1 83 ? 12.222 -0.739 -9.424 1.00 20.43 83 VAL A O 1
ATOM 613 N N . ALA A 1 84 ? 11.148 -1.984 -7.895 1.00 19.53 84 ALA A N 1
ATOM 614 C CA . ALA A 1 84 ? 10.208 -2.533 -8.872 1.00 21.17 84 ALA A CA 1
ATOM 615 C C . ALA A 1 84 ? 9.339 -1.429 -9.489 1.00 20.36 84 ALA A C 1
ATOM 616 O O . ALA A 1 84 ? 9.058 -1.445 -10.684 1.00 21.43 84 ALA A O 1
ATOM 618 N N . ALA A 1 85 ? 8.920 -0.462 -8.677 1.00 20.60 85 ALA A N 1
ATOM 619 C CA . ALA A 1 85 ? 8.074 0.627 -9.177 1.00 20.68 85 ALA A CA 1
ATOM 620 C C . ALA A 1 85 ? 8.836 1.482 -10.187 1.00 20.35 85 ALA A C 1
ATOM 621 O O . ALA A 1 85 ? 8.292 1.867 -11.221 1.00 20.38 85 ALA A O 1
ATOM 623 N N . VAL A 1 86 ? 10.095 1.782 -9.881 1.00 20.40 86 VAL A N 1
ATOM 624 C CA . VAL A 1 86 ? 10.917 2.604 -10.777 1.00 19.34 86 VAL A CA 1
ATOM 625 C C . VAL A 1 86 ? 11.242 1.852 -12.072 1.00 19.10 86 VAL A C 1
ATOM 626 O O . VAL A 1 86 ? 11.120 2.394 -13.168 1.00 20.12 86 VAL A O 1
ATOM 630 N N . VAL A 1 87 ? 11.626 0.590 -11.948 1.00 21.83 87 VAL A N 1
ATOM 631 C CA . VAL A 1 87 ? 11.888 -0.204 -13.143 1.00 21.50 87 VAL A CA 1
ATOM 632 C C . VAL A 1 87 ? 10.622 -0.409 -13.984 1.00 18.92 87 VAL A C 1
ATOM 633 O O . VAL A 1 87 ? 10.667 -0.295 -15.200 1.00 20.06 87 VAL A O 1
ATOM 637 N N . GLY A 1 88 ? 9.494 -0.697 -13.340 1.00 20.89 88 GLY A N 1
ATOM 638 C CA . GLY A 1 88 ? 8.251 -0.860 -14.078 1.00 19.72 88 GLY A CA 1
ATOM 639 C C . GLY A 1 88 ? 7.856 0.418 -14.789 1.00 19.39 88 GLY A C 1
ATOM 640 O O . GLY A 1 88 ? 7.376 0.386 -15.919 1.00 21.13 88 GLY A O 1
ATOM 641 N N . THR A 1 89 ? 8.069 1.555 -14.135 1.00 19.33 89 THR A N 1
ATOM 642 C CA . THR A 1 89 ? 7.728 2.843 -14.739 1.00 19.16 89 THR A CA 1
ATOM 643 C C . THR A 1 89 ? 8.650 3.130 -15.920 1.00 18.57 89 THR A C 1
ATOM 644 O O . THR A 1 89 ? 8.217 3.597 -16.969 1.00 19.71 89 THR A O 1
ATOM 648 N N . TYR A 1 90 ? 9.932 2.845 -15.727 1.00 19.54 90 TYR A N 1
ATOM 649 C CA . TYR A 1 90 ? 10.950 3.026 -16.763 1.00 18.15 90 TYR A CA 1
ATOM 650 C C . TYR A 1 90 ? 10.588 2.221 -18.023 1.00 18.40 90 TYR A C 1
ATOM 651 O O . TYR A 1 90 ? 10.520 2.775 -19.139 1.00 19.41 90 TYR A O 1
ATOM 660 N N . VAL A 1 91 ? 10.333 0.922 -17.866 1.00 21.20 91 VAL A N 1
ATOM 661 C CA . VAL A 1 91 ? 10.015 0.109 -19.047 1.00 20.30 91 VAL A CA 1
ATOM 662 C C . VAL A 1 91 ? 8.668 0.487 -19.660 1.00 22.25 91 VAL A C 1
ATOM 663 O O . VAL A 1 91 ? 8.480 0.360 -20.867 1.00 20.42 91 VAL A O 1
ATOM 667 N N . THR A 1 92 ? 7.739 0.972 -18.840 1.00 21.78 92 THR A N 1
ATOM 668 C CA . THR A 1 92 ? 6.453 1.429 -19.373 1.00 22.13 92 THR A CA 1
ATOM 669 C C . THR A 1 92 ? 6.651 2.608 -20.323 1.00 22.00 92 THR A C 1
ATOM 670 O O . THR A 1 92 ? 5.969 2.708 -21.346 1.00 20.46 92 THR A O 1
ATOM 674 N N . THR A 1 93 ? 7.585 3.498 -19.997 1.00 19.91 93 THR A N 1
ATOM 675 C CA . THR A 1 93 ? 7.829 4.637 -20.883 1.00 22.00 93 THR A CA 1
ATOM 676 C C . THR A 1 93 ? 8.310 4.166 -22.246 1.00 22.50 93 THR A C 1
ATOM 677 O O . THR A 1 93 ? 8.013 4.787 -23.248 1.00 21.87 93 THR A O 1
ATOM 681 N N . ALA A 1 94 ? 9.034 3.053 -22.279 1.00 21.34 94 ALA A N 1
ATOM 682 C CA . ALA A 1 94 ? 9.458 2.479 -23.555 1.00 21.77 94 ALA A CA 1
ATOM 683 C C . ALA A 1 94 ? 8.245 1.982 -24.350 1.00 22.72 94 ALA A C 1
ATOM 684 O O . ALA A 1 94 ? 8.163 2.152 -25.573 1.00 24.26 94 ALA A O 1
ATOM 686 N N . LEU A 1 95 ? 7.292 1.376 -23.652 1.00 21.70 95 LEU A N 1
ATOM 687 C CA . L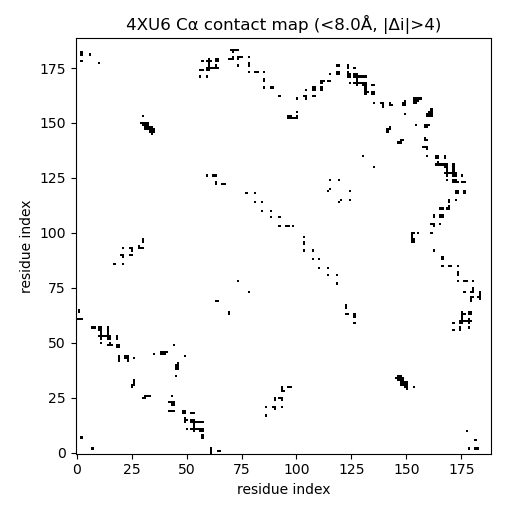EU A 1 95 ? 6.102 0.843 -24.318 1.00 22.41 95 LEU A CA 1
ATOM 688 C C . LEU A 1 95 ? 5.175 1.934 -24.851 1.00 22.30 95 LEU A C 1
ATOM 689 O O . LEU A 1 95 ? 4.526 1.742 -25.870 1.00 27.51 95 LEU A O 1
ATOM 694 N N . VAL A 1 96 ? 5.101 3.071 -24.165 1.00 22.94 96 VAL A N 1
ATOM 695 C CA . VAL A 1 96 ? 4.091 4.067 -24.517 1.00 24.28 96 VAL A CA 1
ATOM 696 C C . VAL A 1 96 ? 4.658 5.337 -25.144 1.00 23.43 96 VAL A C 1
ATOM 697 O O . VAL A 1 96 ? 3.916 6.281 -25.396 1.00 22.70 96 VAL A O 1
ATOM 701 N N . HIS A 1 97 ? 5.965 5.365 -25.409 1.00 25.33 97 HIS A N 1
ATOM 702 C CA . HIS A 1 97 ? 6.621 6.604 -25.849 1.00 24.35 97 HIS A CA 1
ATOM 703 C C . HIS A 1 97 ? 6.038 7.235 -27.123 1.00 25.68 97 HIS A C 1
ATOM 704 O O . HIS A 1 97 ? 6.148 8.448 -27.309 1.00 28.89 97 HIS A O 1
ATOM 711 N N . ALA A 1 98 ? 5.433 6.430 -27.995 1.00 25.35 98 ALA A N 1
ATOM 712 C CA . ALA A 1 98 ? 4.901 6.952 -29.263 1.00 29.64 98 ALA A CA 1
ATOM 713 C C . ALA A 1 98 ? 3.530 7.629 -29.126 1.00 29.71 98 ALA A C 1
ATOM 714 O O . ALA A 1 98 ? 3.018 8.205 -30.094 1.00 29.12 98 ALA A O 1
ATOM 716 N N . PHE A 1 99 ? 2.942 7.560 -27.932 1.00 25.91 99 PHE A N 1
ATOM 717 C CA . PHE A 1 99 ? 1.621 8.142 -27.681 1.00 26.50 99 PHE A CA 1
ATOM 718 C C . PHE A 1 99 ? 1.727 9.638 -27.396 1.00 24.43 99 PHE A C 1
ATOM 719 O O . PHE A 1 99 ? 2.826 10.131 -27.154 1.00 24.33 99 PHE A O 1
ATOM 727 N N . PRO A 1 100 ? 0.587 10.368 -27.421 1.00 23.65 100 PRO A N 1
ATOM 728 C CA . PRO A 1 100 ? 0.655 11.823 -27.212 1.00 28.09 100 PRO A CA 1
ATOM 729 C C . PRO A 1 100 ? 1.280 12.223 -25.871 1.00 25.88 100 PRO A C 1
ATOM 730 O O . PRO A 1 100 ? 1.095 11.529 -24.866 1.00 23.53 100 PRO A O 1
ATOM 734 N N . VAL A 1 101 ? 1.998 13.344 -25.870 1.00 22.47 101 VAL A N 1
ATOM 735 C CA . VAL A 1 101 ? 2.843 13.729 -24.744 1.00 23.40 101 VAL A CA 1
ATOM 736 C C . VAL A 1 101 ? 2.087 13.889 -23.417 1.00 23.01 101 VAL A C 1
ATOM 737 O O . VAL A 1 101 ? 2.608 13.519 -22.363 1.00 23.28 101 VAL A O 1
ATOM 741 N N . VAL A 1 102 ? 0.869 14.424 -23.459 1.00 21.99 102 VAL A N 1
ATOM 742 C CA . VAL A 1 102 ? 0.145 14.679 -22.210 1.00 22.41 102 VAL A CA 1
ATOM 743 C C . VAL A 1 102 ? -0.255 13.402 -21.467 1.00 20.79 102 VAL A C 1
ATOM 744 O O . VAL A 1 102 ? 0.089 13.266 -20.303 1.00 20.45 102 VAL A O 1
ATOM 748 N N . PRO A 1 103 ? -0.977 12.473 -22.126 1.00 20.99 103 PRO A N 1
ATOM 749 C CA . PRO A 1 103 ? -1.292 11.271 -21.346 1.00 21.95 103 PRO A CA 1
ATOM 750 C C . PRO A 1 103 ? -0.051 10.479 -20.929 1.00 22.45 103 PRO A C 1
ATOM 751 O O . PRO A 1 103 ? -0.044 9.949 -19.815 1.00 20.96 103 PRO A O 1
ATOM 755 N N . VAL A 1 104 ? 0.970 10.398 -21.780 1.00 21.39 104 VAL A N 1
ATOM 756 C CA . VAL A 1 104 ? 2.207 9.690 -21.407 1.00 20.29 104 VAL A CA 1
ATOM 757 C C . VAL A 1 104 ? 2.862 10.317 -20.175 1.00 20.91 104 VAL A C 1
ATOM 758 O O . VAL A 1 104 ? 3.205 9.628 -19.212 1.00 19.30 104 VAL A O 1
ATOM 762 N N . THR A 1 105 ? 3.031 11.632 -20.205 1.00 20.25 105 THR A N 1
ATOM 763 C CA . THR A 1 105 ? 3.668 12.322 -19.092 1.00 21.94 105 THR A CA 1
ATOM 764 C C . THR A 1 105 ? 2.823 12.249 -17.813 1.00 20.43 105 THR A C 1
ATOM 765 O O . THR A 1 105 ? 3.359 12.091 -16.708 1.00 19.81 105 THR A O 1
ATOM 769 N N . ALA A 1 106 ? 1.505 12.355 -17.961 1.00 21.09 106 ALA A N 1
ATOM 770 C CA . ALA A 1 106 ? 0.612 12.266 -16.798 1.00 20.68 106 ALA A CA 1
ATOM 771 C C . ALA A 1 106 ? 0.686 10.881 -16.157 1.00 17.88 106 ALA A C 1
ATOM 772 O O . ALA A 1 106 ? 0.643 10.746 -14.925 1.00 19.63 106 ALA A O 1
ATOM 774 N N . LEU A 1 107 ? 0.801 9.846 -16.989 1.00 20.65 107 LEU A N 1
ATOM 775 C CA . LEU A 1 107 ? 0.858 8.479 -16.463 1.00 21.18 107 LEU A CA 1
ATOM 776 C C . LEU A 1 107 ? 2.110 8.292 -15.598 1.00 20.10 107 LEU A C 1
ATOM 777 O O . LEU A 1 107 ? 2.034 7.763 -14.494 1.00 19.58 107 LEU A O 1
ATOM 782 N N . VAL A 1 108 ? 3.255 8.743 -16.103 1.00 19.17 108 VAL A N 1
ATOM 783 C CA . VAL A 1 108 ? 4.510 8.645 -15.367 1.00 19.95 108 VAL A CA 1
ATOM 784 C C . VAL A 1 108 ? 4.471 9.492 -14.091 1.00 19.30 108 VAL A C 1
ATOM 785 O O . VAL A 1 108 ? 4.923 9.054 -13.031 1.00 19.70 108 VAL A O 1
ATOM 789 N N . ALA A 1 109 ? 3.915 10.696 -14.184 1.00 19.15 109 ALA A N 1
ATOM 790 C CA . ALA A 1 109 ? 3.761 11.535 -12.994 1.00 19.96 109 ALA A CA 1
ATOM 791 C C . ALA A 1 109 ? 2.871 10.880 -11.936 1.00 20.41 109 ALA A C 1
ATOM 792 O O . ALA A 1 109 ? 3.126 11.007 -10.741 1.00 20.65 109 ALA A O 1
ATOM 794 N N . ALA A 1 110 ? 1.818 10.194 -12.365 1.00 20.85 110 ALA A N 1
ATOM 795 C CA . ALA A 1 110 ? 0.946 9.492 -11.419 1.00 21.00 110 ALA A CA 1
ATOM 796 C C . ALA A 1 110 ? 1.706 8.363 -10.735 1.00 20.14 110 ALA A C 1
ATOM 797 O O . ALA A 1 110 ? 1.594 8.172 -9.535 1.00 20.33 110 ALA A O 1
ATOM 799 N N . ALA A 1 111 ? 2.478 7.608 -11.509 1.00 20.43 111 ALA A N 1
ATOM 800 C CA . ALA A 1 111 ? 3.263 6.512 -10.949 1.00 21.11 111 ALA A CA 1
ATOM 801 C C . ALA A 1 111 ? 4.274 7.045 -9.944 1.00 19.53 111 ALA A C 1
ATOM 802 O O . ALA A 1 111 ? 4.472 6.460 -8.880 1.00 19.63 111 ALA A O 1
ATOM 804 N N . ALA A 1 112 ? 4.901 8.170 -10.274 1.00 19.18 112 ALA A N 1
ATOM 805 C CA . ALA A 1 112 ? 5.883 8.781 -9.384 1.00 19.90 112 ALA A CA 1
ATOM 806 C C . ALA A 1 112 ? 5.247 9.312 -8.095 1.00 21.46 112 ALA A C 1
ATOM 807 O O . ALA A 1 112 ? 5.815 9.175 -7.011 1.00 20.57 112 ALA A O 1
ATOM 809 N N . ALA A 1 113 ? 4.077 9.932 -8.216 1.00 21.21 113 ALA A N 1
ATOM 810 C CA . ALA A 1 113 ? 3.371 10.441 -7.040 1.00 19.94 113 ALA A CA 1
ATOM 811 C C . ALA A 1 113 ? 2.965 9.298 -6.118 1.00 19.86 113 ALA A C 1
ATOM 812 O O . ALA A 1 113 ? 3.090 9.400 -4.893 1.00 22.83 113 ALA A O 1
ATOM 814 N N . ILE A 1 114 ? 2.466 8.211 -6.700 1.00 19.14 114 ILE A N 1
ATOM 815 C CA . ILE A 1 114 ? 2.048 7.070 -5.889 1.00 20.64 114 ILE A CA 1
ATOM 816 C C . ILE A 1 114 ? 3.251 6.436 -5.187 1.00 22.82 114 ILE A C 1
ATOM 817 O O . ILE A 1 114 ? 3.185 6.099 -4.000 1.00 20.95 114 ILE A O 1
ATOM 822 N N . THR A 1 115 ? 4.353 6.296 -5.918 1.00 19.29 115 THR A N 1
ATOM 823 C CA . THR A 1 115 ? 5.598 5.777 -5.339 1.00 21.64 115 THR A CA 1
ATOM 824 C C . THR A 1 115 ? 6.019 6.598 -4.120 1.00 21.68 115 THR A C 1
ATOM 825 O O . THR A 1 115 ? 6.319 6.046 -3.060 1.00 21.40 115 THR A O 1
ATOM 829 N N . TRP A 1 116 ? 6.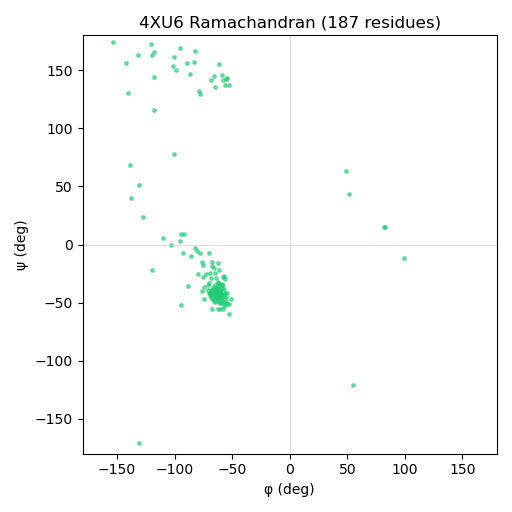016 7.920 -4.263 1.00 20.92 116 TRP A N 1
ATOM 830 C CA . TRP A 1 116 ? 6.381 8.783 -3.151 1.00 22.78 116 TRP A CA 1
ATOM 831 C C . TRP A 1 116 ? 5.376 8.702 -1.991 1.00 24.43 116 TRP A C 1
ATOM 832 O O . TRP A 1 116 ? 5.774 8.654 -0.821 1.00 22.01 116 TRP A O 1
ATOM 843 N N . CYS A 1 117 ? 4.081 8.694 -2.302 1.00 22.44 117 CYS A N 1
ATOM 844 C CA . CYS A 1 117 ? 3.071 8.599 -1.234 1.00 22.52 117 CYS A CA 1
ATOM 845 C C . CYS A 1 117 ? 3.229 7.327 -0.407 1.00 26.08 117 CYS A C 1
ATOM 846 O O . CYS A 1 117 ? 3.072 7.345 0.817 1.00 26.65 117 CYS A O 1
ATOM 849 N N . VAL A 1 118 ? 3.549 6.225 -1.077 1.00 21.57 118 VAL A N 1
ATOM 850 C CA . VAL A 1 118 ? 3.663 4.939 -0.396 1.00 23.32 118 VAL A CA 1
ATOM 851 C C . VAL A 1 118 ? 4.970 4.826 0.404 1.00 25.34 118 VAL A C 1
ATOM 852 O O . VAL A 1 118 ? 4.981 4.318 1.531 1.00 24.61 118 VAL A O 1
ATOM 856 N N . LEU A 1 119 ? 6.062 5.324 -0.170 1.00 21.82 119 LEU A N 1
ATOM 857 C CA . LEU A 1 119 ? 7.398 4.986 0.324 1.00 23.70 119 LEU A CA 1
ATOM 858 C C . LEU A 1 119 ? 8.238 6.163 0.797 1.00 23.63 119 LEU A C 1
ATOM 859 O O . LEU A 1 119 ? 9.192 5.982 1.562 1.00 28.39 119 LEU A O 1
ATOM 864 N N . GLY A 1 120 ? 7.911 7.362 0.336 1.00 22.13 120 GLY A N 1
ATOM 865 C CA . GLY A 1 120 ? 8.807 8.487 0.536 1.00 23.63 120 GLY A CA 1
ATOM 866 C C . GLY A 1 120 ? 8.504 9.346 1.749 1.00 28.22 120 GLY A C 1
ATOM 867 O O . GLY A 1 120 ? 7.455 9.209 2.386 1.00 26.76 120 GLY A O 1
ATOM 868 N N . ASP A 1 121 ? 9.443 10.230 2.074 1.00 26.25 121 ASP A N 1
ATOM 869 C CA . ASP A 1 121 ? 9.193 11.264 3.071 1.00 28.95 121 ASP A CA 1
ATOM 870 C C . ASP A 1 121 ? 9.628 12.613 2.504 1.00 28.18 121 ASP A C 1
ATOM 871 O O . ASP A 1 121 ? 9.929 12.711 1.314 1.00 23.95 121 ASP A O 1
ATOM 876 N N . GLY A 1 122 ? 9.649 13.652 3.334 1.00 24.89 122 GLY A N 1
ATOM 877 C CA . GLY A 1 122 ? 10.050 14.972 2.865 1.00 28.20 122 GLY A CA 1
ATOM 878 C C . GLY A 1 122 ? 11.452 15.024 2.266 1.00 23.72 122 GLY A C 1
ATOM 879 O O . GLY A 1 122 ? 11.624 15.462 1.145 1.00 25.42 122 GLY A O 1
ATOM 880 N N . PRO A 1 123 ? 12.469 14.591 3.029 1.00 26.24 123 PRO A N 1
ATOM 881 C CA . PRO A 1 123 ? 13.827 14.563 2.470 1.00 26.94 123 PRO A CA 1
ATOM 882 C C . PRO A 1 123 ? 13.946 13.692 1.211 1.00 26.18 123 PRO A C 1
ATOM 883 O O . PRO A 1 123 ? 14.723 14.032 0.325 1.00 25.86 123 PRO A O 1
ATOM 887 N N . GLY A 1 124 ? 13.193 12.596 1.142 1.00 24.36 124 GLY A N 1
ATOM 888 C CA . GLY A 1 124 ? 13.171 11.763 -0.055 1.00 24.85 124 GLY A CA 1
ATOM 889 C C . GLY A 1 124 ? 12.663 12.515 -1.271 1.00 25.54 124 GLY A C 1
ATOM 890 O O . GLY A 1 124 ? 13.191 12.375 -2.376 1.00 24.91 124 GLY A O 1
ATOM 891 N N . ALA A 1 125 ? 11.629 13.325 -1.078 1.00 22.41 125 ALA A N 1
ATOM 892 C CA . ALA A 1 125 ? 11.138 14.165 -2.157 1.00 22.72 125 ALA A CA 1
ATOM 893 C C . ALA A 1 125 ? 12.191 15.198 -2.559 1.00 24.34 125 ALA A C 1
ATOM 894 O O . ALA A 1 125 ? 12.302 15.548 -3.726 1.00 24.80 125 ALA A O 1
ATOM 896 N N . ALA A 1 126 ? 12.956 15.689 -1.585 1.00 26.25 126 ALA A N 1
ATOM 897 C CA . ALA A 1 126 ? 14.005 16.666 -1.870 1.00 26.58 126 ALA A CA 1
ATOM 898 C C . ALA A 1 126 ? 15.061 16.057 -2.795 1.00 25.29 126 ALA A C 1
ATOM 899 O O . ALA A 1 126 ? 15.465 16.666 -3.782 1.00 25.50 126 ALA A O 1
ATOM 901 N N . ALA A 1 127 ? 15.501 14.850 -2.459 1.00 24.31 127 ALA A N 1
ATOM 902 C CA . ALA A 1 127 ? 16.438 14.105 -3.295 1.00 25.11 127 ALA A CA 1
ATOM 903 C C . ALA A 1 127 ? 15.816 13.873 -4.671 1.00 25.98 127 ALA A C 1
ATOM 904 O O . ALA A 1 127 ? 16.481 14.014 -5.701 1.00 24.04 127 ALA A O 1
ATOM 906 N N . GLY A 1 128 ? 14.531 13.531 -4.678 1.00 23.89 128 GLY A N 1
ATOM 907 C CA . GLY A 1 128 ? 13.788 13.392 -5.922 1.00 23.17 128 GLY A CA 1
ATOM 908 C C . GLY A 1 128 ? 13.842 14.635 -6.800 1.00 27.38 128 GLY A C 1
ATOM 909 O O . GLY A 1 128 ? 14.066 14.537 -8.004 1.00 21.85 128 GLY A O 1
ATOM 910 N N . VAL A 1 129 ? 13.654 15.809 -6.202 1.00 27.13 129 VAL A N 1
ATOM 911 C CA . VAL A 1 129 ? 13.692 17.057 -6.964 1.00 25.43 129 VAL A CA 1
ATOM 912 C C . VAL A 1 129 ? 15.088 17.337 -7.531 1.00 24.91 129 VAL A C 1
ATOM 913 O O . VAL A 1 129 ? 15.224 17.776 -8.676 1.00 26.78 129 VAL A O 1
ATOM 917 N N . VAL A 1 130 ? 16.116 17.089 -6.725 1.00 26.66 130 VAL A N 1
ATOM 918 C CA . VAL A 1 130 ? 17.499 17.299 -7.157 1.00 27.94 130 VAL A CA 1
ATOM 919 C C . VAL A 1 130 ? 17.819 16.573 -8.478 1.00 27.19 130 VAL A C 1
ATOM 920 O O . VAL A 1 130 ? 18.313 17.184 -9.424 1.00 24.79 130 VAL A O 1
ATOM 924 N N . ILE A 1 131 ? 17.508 15.281 -8.542 1.00 24.94 131 ILE A N 1
ATOM 925 C CA . ILE A 1 131 ? 17.793 14.482 -9.735 1.00 24.54 131 ILE A CA 1
ATOM 926 C C . ILE A 1 131 ? 16.753 14.698 -10.853 1.00 24.55 131 ILE A C 1
ATOM 927 O O . ILE A 1 131 ? 17.061 14.546 -12.039 1.00 24.36 131 ILE A O 1
ATOM 932 N N . ALA A 1 132 ? 15.535 15.103 -10.493 1.00 23.27 132 ALA A N 1
ATOM 933 C CA . ALA A 1 132 ? 14.540 15.447 -11.515 1.00 23.09 132 ALA A CA 1
ATOM 934 C C . ALA A 1 132 ? 14.981 16.678 -12.297 1.00 24.38 132 ALA A C 1
ATOM 935 O O . ALA A 1 132 ? 14.482 16.935 -13.392 1.00 25.78 132 ALA A O 1
ATOM 937 N N . VAL A 1 133 ? 15.895 17.454 -11.717 1.00 23.92 133 VAL A N 1
ATOM 938 C CA . VAL A 1 133 ? 16.471 18.599 -12.424 1.00 26.63 133 VAL A CA 1
ATOM 939 C C . VAL A 1 133 ? 17.784 18.206 -13.107 1.00 26.01 133 VAL A C 1
ATOM 940 O O . VAL A 1 133 ? 17.962 18.428 -14.303 1.00 27.62 133 VAL A O 1
ATOM 944 N N . ILE A 1 134 ? 18.688 17.603 -12.341 1.00 26.85 134 ILE A N 1
ATOM 945 C CA . ILE A 1 134 ? 20.008 17.227 -12.848 1.00 27.93 134 ILE A CA 1
ATOM 946 C C . ILE A 1 134 ? 19.958 16.156 -13.947 1.00 29.88 134 ILE A C 1
ATOM 947 O O . ILE A 1 134 ? 20.651 16.269 -14.958 1.00 26.96 134 ILE A O 1
ATOM 952 N N . GLY A 1 135 ? 19.155 15.115 -13.742 1.00 27.38 135 GLY A N 1
ATOM 953 C CA . GLY A 1 135 ? 19.008 14.064 -14.741 1.00 24.74 135 GLY A CA 1
ATOM 954 C C . GLY A 1 135 ? 18.648 14.574 -16.124 1.00 25.13 135 GLY A C 1
ATOM 955 O O . GLY A 1 135 ? 19.384 14.347 -17.086 1.00 24.59 135 GLY A O 1
ATOM 956 N N . PRO A 1 136 ? 17.505 15.266 -16.243 1.00 25.66 136 PRO A N 1
ATOM 957 C CA . PRO A 1 136 ? 17.135 15.814 -17.552 1.00 27.73 136 PRO A CA 1
ATOM 958 C C . PRO A 1 136 ? 18.145 16.831 -18.103 1.00 28.79 136 PRO A C 1
ATOM 959 O O . PRO A 1 136 ? 18.329 16.895 -19.316 1.00 26.45 136 PRO A O 1
ATOM 963 N N . ALA A 1 137 ? 18.779 17.609 -17.232 1.00 28.50 137 ALA A N 1
ATOM 964 C CA . ALA A 1 137 ? 19.777 18.586 -17.672 1.00 27.76 137 ALA A CA 1
ATOM 965 C C . ALA A 1 137 ? 20.979 17.900 -18.332 1.00 28.03 137 ALA A C 1
ATOM 966 O O . ALA A 1 137 ? 21.440 18.331 -19.388 1.00 30.03 137 ALA A O 1
ATOM 968 N N . VAL A 1 138 ? 21.488 16.847 -17.697 1.00 24.75 138 VAL A N 1
ATOM 969 C CA . VAL A 1 138 ? 22.570 16.050 -18.269 1.00 27.92 138 VAL A CA 1
ATOM 970 C C . VAL A 1 138 ? 22.164 15.467 -19.625 1.00 28.65 138 VAL A C 1
ATOM 971 O O . VAL A 1 138 ? 22.928 15.525 -20.587 1.00 27.76 138 VAL A O 1
ATOM 975 N N . GLU A 1 139 ? 20.951 14.924 -19.709 1.00 26.92 139 GLU A N 1
ATOM 976 C CA . GLU A 1 139 ? 20.473 14.358 -20.966 1.00 25.60 139 GLU A CA 1
ATOM 977 C C . GLU A 1 139 ? 20.348 15.408 -22.063 1.00 27.73 139 GLU A C 1
ATOM 978 O O . GLU A 1 139 ? 20.700 15.159 -23.217 1.00 25.69 139 GLU A O 1
ATOM 984 N N . ILE A 1 140 ? 19.844 16.583 -21.707 1.00 26.16 140 ILE A N 1
ATOM 985 C CA . ILE A 1 140 ? 19.689 17.652 -22.689 1.00 27.84 140 ILE A CA 1
ATOM 986 C C . ILE A 1 140 ? 21.054 18.049 -23.271 1.00 27.64 140 ILE A C 1
ATOM 987 O O . ILE A 1 140 ? 21.188 18.248 -24.483 1.00 28.55 140 ILE A O 1
ATOM 992 N N . ALA A 1 141 ? 22.063 18.140 -22.409 1.00 29.43 141 ALA A N 1
ATOM 993 C CA . ALA A 1 141 ? 23.420 18.454 -22.859 1.00 32.21 141 ALA A CA 1
ATOM 994 C C . ALA A 1 141 ? 23.983 17.361 -23.768 1.00 31.49 141 ALA A C 1
ATOM 995 O O . ALA A 1 141 ? 24.603 17.656 -24.788 1.00 30.53 141 ALA A O 1
ATOM 997 N N . LEU A 1 142 ? 23.790 16.101 -23.380 1.00 29.38 142 LEU A N 1
ATOM 998 C CA . LEU A 1 142 ? 24.272 14.971 -24.176 1.00 29.14 142 LEU A CA 1
ATOM 999 C C . LEU A 1 142 ? 23.608 14.913 -25.549 1.00 32.16 142 LEU A C 1
ATOM 1000 O O . LEU A 1 142 ? 24.256 14.616 -26.555 1.00 31.21 142 LEU A O 1
ATOM 1005 N N . VAL A 1 143 ? 22.312 15.204 -25.593 1.00 29.16 143 VAL A N 1
ATOM 1006 C CA . VAL A 1 143 ? 21.587 15.252 -26.853 1.00 27.40 143 VAL A CA 1
ATOM 1007 C C . VAL A 1 143 ? 22.062 16.407 -27.747 1.00 32.06 143 VAL A C 1
ATOM 1008 O O . VAL A 1 143 ? 22.233 16.231 -28.955 1.00 31.61 143 VAL A O 1
ATOM 1012 N N . GLN A 1 144 ? 22.290 17.580 -27.162 1.00 31.36 144 GLN A N 1
ATOM 1013 C CA . GLN A 1 144 ? 22.800 18.705 -27.953 1.00 36.77 144 GLN A CA 1
ATOM 1014 C C . GLN A 1 144 ? 24.204 18.397 -28.493 1.00 37.21 144 GLN A C 1
ATOM 1015 O O . GLN A 1 144 ? 24.590 18.883 -29.559 1.00 36.74 144 GLN A O 1
ATOM 1021 N N . LEU A 1 145 ? 24.952 17.570 -27.766 1.00 34.67 145 LEU A N 1
ATOM 1022 C CA . LEU A 1 145 ? 26.279 17.138 -28.208 1.00 36.15 145 LEU A CA 1
ATOM 1023 C C . LEU A 1 145 ? 26.226 16.038 -29.272 1.00 37.65 145 LEU A C 1
ATOM 1024 O O . LEU A 1 145 ? 27.260 15.659 -29.822 1.00 36.43 145 LEU A O 1
ATOM 1029 N N . GLY A 1 146 ? 25.032 15.518 -29.546 1.00 31.85 146 GLY A N 1
ATOM 1030 C CA . GLY A 1 146 ? 24.855 14.517 -30.586 1.00 34.16 146 GLY A CA 1
ATOM 1031 C C . GLY A 1 146 ? 25.176 13.096 -30.144 1.00 33.31 146 GLY A C 1
ATOM 1032 O O . GLY A 1 146 ? 25.320 12.191 -30.969 1.00 33.25 146 GLY A O 1
ATOM 1033 N N . VAL A 1 147 ? 25.270 12.894 -28.835 1.00 30.85 147 VAL A N 1
ATOM 1034 C CA . VAL A 1 147 ? 25.634 11.592 -28.276 1.00 30.90 147 VAL A CA 1
ATOM 1035 C C . VAL A 1 147 ? 24.523 10.552 -28.483 1.00 33.56 147 VAL A C 1
ATOM 1036 O O . VAL A 1 147 ? 24.790 9.387 -28.811 1.00 30.49 147 VAL A O 1
ATOM 1040 N N . PHE A 1 148 ? 23.280 10.982 -28.279 1.00 30.17 148 PHE A N 1
ATOM 1041 C CA . PHE A 1 148 ? 22.116 10.164 -28.592 1.00 26.66 148 PHE A CA 1
ATOM 1042 C C . PHE A 1 148 ? 20.947 11.086 -28.891 1.00 26.33 148 PHE A C 1
ATOM 1043 O O . PHE A 1 148 ? 21.072 12.302 -28.761 1.00 27.58 148 PHE A O 1
ATOM 1051 N N . ALA A 1 149 ? 19.820 10.528 -29.313 1.00 24.89 149 ALA A N 1
ATOM 1052 C CA . ALA A 1 149 ? 18.639 11.347 -29.543 1.00 26.88 149 ALA A CA 1
ATOM 1053 C C . ALA A 1 149 ? 17.386 10.606 -29.103 1.00 26.27 149 ALA A C 1
ATOM 1054 O O . ALA A 1 149 ? 17.376 9.375 -29.058 1.00 28.31 149 ALA A O 1
ATOM 1056 N N . TYR A 1 150 ? 16.332 11.355 -28.798 1.00 24.61 150 TYR A N 1
ATOM 1057 C CA . TYR A 1 150 ? 15.026 10.756 -28.543 1.00 25.68 150 TYR A CA 1
ATOM 1058 C C . TYR A 1 150 ? 14.235 10.641 -29.838 1.00 28.84 150 TYR A C 1
ATOM 1059 O O . TYR A 1 150 ? 14.500 11.355 -30.807 1.00 30.09 150 TYR A O 1
ATOM 1068 N N . HIS A 1 151 ? 13.289 9.710 -29.860 1.00 26.63 151 HIS A N 1
ATOM 1069 C CA . HIS A 1 151 ? 12.326 9.614 -30.947 1.00 29.98 151 HIS A CA 1
ATOM 1070 C C . HIS A 1 151 ? 11.647 10.976 -31.090 1.00 31.48 151 HIS A C 1
ATOM 1071 O O . HIS A 1 151 ? 11.422 11.657 -30.093 1.00 27.70 151 HIS A O 1
ATOM 1078 N N . PRO A 1 152 ? 11.351 11.394 -32.336 1.00 33.90 152 PRO A N 1
ATOM 1079 C CA . PRO A 1 152 ? 10.802 12.738 -32.568 1.00 36.35 152 PRO A CA 1
ATOM 1080 C C . PRO A 1 152 ? 9.458 12.972 -31.878 1.00 34.34 152 PRO A C 1
ATOM 1081 O O . PRO A 1 152 ? 9.091 14.120 -31.643 1.00 39.59 152 PRO A O 1
ATOM 1085 N N . ASP A 1 153 ? 8.735 11.909 -31.551 1.00 33.72 153 ASP A N 1
ATOM 1086 C CA . ASP A 1 153 ? 7.479 12.076 -30.824 1.00 36.09 153 ASP A CA 1
ATOM 1087 C C . ASP A 1 153 ? 7.656 12.007 -29.300 1.00 36.70 153 ASP A C 1
ATOM 1088 O O . ASP A 1 153 ? 6.674 12.010 -28.553 1.00 36.81 153 ASP A O 1
ATOM 1093 N N . SER A 1 154 ? 8.907 11.989 -28.842 1.00 32.30 154 SER A N 1
ATOM 1094 C CA . SER A 1 154 ? 9.198 11.996 -27.409 1.00 29.84 154 SER A CA 1
ATOM 1095 C C . SER A 1 154 ? 10.354 12.930 -27.071 1.00 31.46 154 SER A C 1
ATOM 1096 O O . SER A 1 154 ? 11.196 12.588 -26.243 1.00 30.21 154 SER A O 1
ATOM 1099 N N . ASP A 1 155 ? 10.414 14.101 -27.704 1.00 29.26 155 ASP A N 1
ATOM 1100 C CA . ASP A 1 155 ? 11.556 14.990 -27.480 1.00 30.30 155 ASP A CA 1
ATOM 1101 C C . ASP A 1 155 ? 11.179 16.419 -27.087 1.00 33.42 155 ASP A C 1
ATOM 1102 O O . ASP A 1 155 ? 11.976 17.344 -27.266 1.00 31.42 155 ASP A O 1
ATOM 1107 N N . GLY A 1 156 ? 9.981 16.584 -26.525 1.00 33.25 156 GLY A N 1
ATOM 1108 C CA . GLY A 1 156 ? 9.424 17.896 -26.237 1.00 32.69 156 GLY A CA 1
ATOM 1109 C C . GLY A 1 156 ? 10.090 18.754 -25.172 1.00 35.09 156 GLY A C 1
ATOM 1110 O O . GLY A 1 156 ? 9.806 19.951 -25.103 1.00 36.74 156 GLY A O 1
ATOM 1111 N N . LEU A 1 157 ? 10.948 18.165 -24.337 1.00 31.08 157 LEU A N 1
ATOM 1112 C CA . LEU A 1 157 ? 11.642 18.919 -23.292 1.00 30.89 157 LEU A CA 1
ATOM 1113 C C . LEU A 1 157 ? 13.067 19.245 -23.747 1.00 30.91 157 LEU A C 1
ATOM 1114 O O . LEU A 1 157 ? 14.021 18.595 -23.330 1.00 29.79 157 LEU A O 1
ATOM 1119 N N . PHE A 1 158 ? 13.199 20.254 -24.608 1.00 34.61 158 PHE A N 1
ATOM 1120 C CA . PHE A 1 158 ? 14.501 20.647 -25.151 1.00 31.27 158 PHE A CA 1
ATOM 1121 C C . PHE A 1 158 ? 15.280 19.475 -25.740 1.00 31.08 158 PHE A C 1
ATOM 1122 O O . PHE A 1 158 ? 16.485 19.343 -25.501 1.00 33.92 158 PHE A O 1
ATOM 1130 N N . GLY A 1 159 ? 14.592 18.619 -26.486 1.00 28.05 159 GLY A N 1
ATOM 1131 C CA . GLY A 1 159 ? 15.245 17.494 -27.131 1.00 29.83 159 GLY A CA 1
ATOM 1132 C C . GLY A 1 159 ? 15.101 16.170 -26.397 1.00 27.46 159 GLY A C 1
ATOM 1133 O O . GLY A 1 159 ? 15.421 15.119 -26.950 1.00 27.28 159 GLY A O 1
ATOM 1134 N N . VAL A 1 160 ? 14.625 16.209 -25.156 1.00 26.50 160 VAL A N 1
ATOM 1135 C CA . VAL A 1 160 ? 14.414 14.974 -24.396 1.00 25.93 160 VAL A CA 1
ATOM 1136 C C . VAL A 1 160 ? 12.947 14.798 -23.963 1.00 27.11 160 VAL A C 1
ATOM 1137 O O . VAL A 1 160 ? 12.121 15.695 -24.141 1.00 26.95 160 VAL A O 1
ATOM 1141 N N . ALA A 1 161 ? 12.619 13.640 -23.395 1.00 23.80 161 ALA A N 1
ATOM 1142 C CA . ALA A 1 161 ? 11.222 13.356 -23.055 1.00 25.61 161 ALA A CA 1
ATOM 1143 C C . ALA A 1 161 ? 10.786 14.053 -21.770 1.00 21.92 161 ALA A C 1
ATOM 1144 O O . ALA A 1 161 ? 11.490 14.009 -20.762 1.00 23.91 161 ALA A O 1
ATOM 1146 N N . PRO A 1 162 ? 9.620 14.714 -21.806 1.00 22.53 162 PRO A N 1
ATOM 1147 C CA . PRO A 1 162 ? 9.063 15.321 -20.590 1.00 25.32 162 PRO A CA 1
ATOM 1148 C C . PRO A 1 16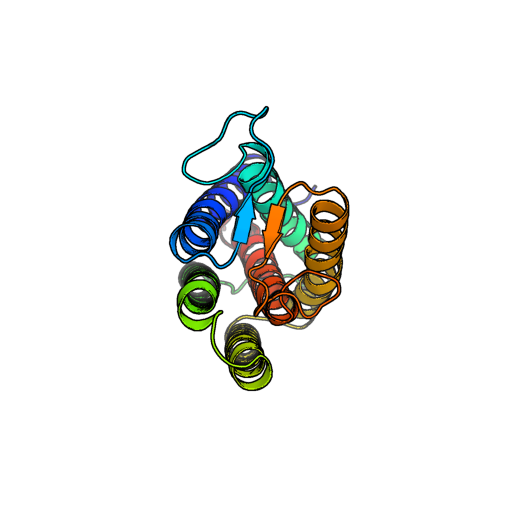2 ? 8.886 14.305 -19.453 1.00 22.40 162 PRO A C 1
ATOM 1149 O O . PRO A 1 162 ? 9.009 14.689 -18.291 1.00 23.14 162 PRO A O 1
ATOM 1153 N N . PHE A 1 163 ? 8.637 13.033 -19.781 1.00 23.34 163 PHE A N 1
ATOM 1154 C CA . PHE A 1 163 ? 8.473 12.012 -18.743 1.00 22.83 163 PHE A CA 1
ATOM 1155 C C . PHE A 1 163 ? 9.723 11.794 -17.884 1.00 21.29 163 PHE A C 1
ATOM 1156 O O . PHE A 1 163 ? 9.638 11.188 -16.825 1.00 20.67 163 PHE A O 1
ATOM 1164 N N . LEU A 1 164 ? 10.879 12.275 -18.344 1.00 22.22 164 LEU A N 1
ATOM 1165 C CA . LEU A 1 164 ? 12.100 12.157 -17.546 1.00 21.64 164 LEU A CA 1
ATOM 1166 C C . LEU A 1 164 ? 11.962 12.843 -16.200 1.00 19.92 164 LEU A C 1
ATOM 1167 O O . LEU A 1 164 ? 12.514 12.382 -15.211 1.00 20.54 164 LEU A O 1
ATOM 1172 N N . ALA A 1 165 ? 11.237 13.954 -16.152 1.00 22.39 165 ALA A N 1
ATOM 1173 C CA . ALA A 1 165 ? 11.125 14.664 -14.885 1.00 23.33 165 ALA A CA 1
ATOM 1174 C C . ALA A 1 165 ? 10.480 13.796 -13.782 1.00 20.99 165 ALA A C 1
ATOM 1175 O O . ALA A 1 165 ? 11.087 13.603 -12.728 1.00 22.11 165 ALA A O 1
ATOM 1177 N N . PRO A 1 166 ? 9.266 13.245 -14.026 1.00 22.35 166 PRO A N 1
ATOM 1178 C CA . PRO A 1 166 ? 8.766 12.379 -12.947 1.00 21.81 166 PRO A CA 1
ATOM 1179 C C . PRO A 1 166 ? 9.504 11.037 -12.846 1.00 20.48 166 PRO A C 1
ATOM 1180 O O . PRO A 1 166 ? 9.523 10.450 -11.766 1.00 19.67 166 PRO A O 1
ATOM 1184 N N . LEU A 1 167 ? 10.101 10.552 -13.934 1.00 20.40 167 LEU A N 1
ATOM 1185 C CA . LEU A 1 167 ? 10.849 9.294 -13.840 1.00 21.73 167 LEU A CA 1
ATOM 1186 C C . LEU A 1 167 ? 12.062 9.455 -12.925 1.00 20.49 167 LEU A C 1
ATOM 1187 O O . LEU A 1 167 ? 12.271 8.646 -12.027 1.00 18.58 167 LEU A O 1
ATOM 1192 N N . TYR A 1 168 ? 12.852 10.503 -13.146 1.00 20.90 168 TYR A N 1
ATOM 1193 C CA . TYR A 1 168 ? 14.004 10.771 -12.283 1.00 20.61 168 TYR A CA 1
ATOM 1194 C C . TYR A 1 168 ? 13.560 11.076 -10.855 1.00 18.85 168 TYR A C 1
ATOM 1195 O O . TYR A 1 168 ? 14.212 10.665 -9.896 1.00 21.46 168 TYR A O 1
ATOM 1204 N N . PHE A 1 169 ? 12.446 11.789 -10.707 1.00 20.21 169 PHE A N 1
ATOM 1205 C CA . PHE A 1 169 ? 11.946 12.087 -9.362 1.00 19.85 169 PHE A CA 1
ATOM 1206 C C . PHE A 1 169 ? 11.709 10.799 -8.563 1.00 18.76 169 PHE A C 1
ATOM 1207 O O . PHE A 1 169 ? 12.162 10.670 -7.432 1.00 18.63 169 PHE A O 1
ATOM 1215 N N . ALA A 1 170 ? 11.002 9.845 -9.165 1.00 21.34 170 ALA A N 1
ATOM 1216 C CA . ALA A 1 170 ? 10.740 8.561 -8.518 1.00 20.67 170 ALA A CA 1
ATOM 1217 C C . ALA A 1 170 ? 12.041 7.826 -8.212 1.00 17.86 170 ALA A C 1
ATOM 1218 O O . ALA A 1 170 ? 12.183 7.234 -7.156 1.00 17.56 170 ALA A O 1
ATOM 1220 N N . PHE A 1 171 ? 12.982 7.860 -9.150 1.00 18.31 171 PHE A N 1
ATOM 1221 C CA . PHE A 1 171 ? 14.320 7.311 -8.930 1.00 20.23 171 PHE A CA 1
ATOM 1222 C C . PHE A 1 171 ? 14.976 7.913 -7.666 1.00 17.76 171 PHE A C 1
ATOM 1223 O O . PHE A 1 171 ? 15.451 7.179 -6.793 1.00 18.87 171 PHE A O 1
ATOM 1231 N N . GLY A 1 172 ? 14.987 9.238 -7.559 1.00 22.37 172 GLY A N 1
ATOM 1232 C CA . GLY A 1 172 ? 15.558 9.884 -6.382 1.00 21.46 172 GLY A CA 1
ATOM 1233 C C . GLY A 1 172 ? 14.887 9.495 -5.066 1.00 21.38 172 GLY A C 1
ATOM 1234 O O . GLY A 1 172 ? 15.557 9.254 -4.054 1.00 20.04 172 GLY A O 1
ATOM 1235 N N . VAL A 1 173 ? 13.557 9.442 -5.063 1.00 20.26 173 VAL A N 1
ATOM 1236 C CA . VAL A 1 173 ? 12.829 9.000 -3.875 1.00 20.44 173 VAL A CA 1
ATOM 1237 C C . VAL A 1 173 ? 13.266 7.598 -3.429 1.00 21.09 173 VAL A C 1
ATOM 1238 O O . VAL A 1 173 ? 13.489 7.338 -2.237 1.00 19.79 173 VAL A O 1
ATOM 1242 N N . VAL A 1 174 ? 13.386 6.690 -4.391 1.00 19.84 174 VAL A N 1
ATOM 1243 C CA . VAL A 1 174 ? 13.740 5.317 -4.065 1.00 19.08 174 VAL A CA 1
ATOM 1244 C C . VAL A 1 174 ? 15.228 5.180 -3.685 1.00 19.21 174 VAL A C 1
ATOM 1245 O O . VAL A 1 174 ? 15.565 4.415 -2.791 1.00 21.23 174 VAL A O 1
ATOM 1249 N N . ALA A 1 175 ? 16.106 5.934 -4.347 1.00 20.08 175 ALA A N 1
ATOM 1250 C CA . ALA A 1 175 ? 17.531 5.913 -4.001 1.00 19.02 175 ALA A CA 1
ATOM 1251 C C . ALA A 1 175 ? 17.733 6.392 -2.571 1.00 20.59 175 ALA A C 1
ATOM 1252 O O . ALA A 1 175 ? 18.551 5.845 -1.831 1.00 21.12 175 ALA A O 1
ATOM 1254 N N . ALA A 1 176 ? 16.977 7.418 -2.191 1.00 20.33 176 ALA A N 1
ATOM 1255 C CA . ALA A 1 176 ? 17.016 7.955 -0.833 1.00 21.74 176 ALA A CA 1
ATOM 1256 C C . ALA A 1 176 ? 16.594 6.877 0.150 1.00 24.20 176 ALA A C 1
ATOM 1257 O O . ALA A 1 176 ? 17.207 6.703 1.200 1.00 23.76 176 ALA A O 1
ATOM 1259 N N . LEU A 1 177 ? 15.529 6.154 -0.192 1.00 21.76 177 LEU A N 1
ATOM 1260 C CA . LEU A 1 177 ? 15.041 5.072 0.653 1.00 21.71 177 LEU A CA 1
ATOM 1261 C C . LEU A 1 177 ? 16.089 3.967 0.781 1.00 22.27 177 LEU A C 1
ATOM 1262 O O . LEU A 1 177 ? 16.241 3.365 1.855 1.00 22.43 177 LEU A O 1
ATOM 1267 N N . LEU A 1 178 ? 16.811 3.700 -0.306 1.00 20.21 178 LEU A N 1
ATOM 1268 C CA . LEU A 1 178 ? 17.871 2.692 -0.264 1.00 19.69 178 LEU A CA 1
ATOM 1269 C C . LEU A 1 178 ? 18.996 3.104 0.694 1.00 21.76 178 LEU A C 1
ATOM 1270 O O . LEU A 1 178 ? 19.570 2.260 1.370 1.00 21.62 178 LEU A O 1
ATOM 1275 N N . GLY A 1 179 ? 19.318 4.391 0.730 1.00 22.47 179 GLY A N 1
ATOM 1276 C CA . GLY A 1 179 ? 20.299 4.894 1.688 1.00 22.46 179 GLY A CA 1
ATOM 1277 C C . GLY A 1 179 ? 19.848 4.702 3.127 1.00 22.76 179 GLY A C 1
ATOM 1278 O O . GLY A 1 179 ? 20.635 4.281 3.980 1.00 22.23 179 GLY A O 1
ATOM 1279 N N . GLU A 1 180 ? 18.581 5.003 3.402 1.00 22.17 180 GLU A N 1
ATOM 1280 C CA . GLU A 1 180 ? 18.027 4.783 4.733 1.00 24.31 180 GLU A CA 1
ATOM 1281 C C . GLU A 1 180 ? 18.089 3.306 5.099 1.00 26.81 180 GLU A C 1
ATOM 1282 O O . GLU A 1 180 ? 18.430 2.949 6.233 1.00 23.46 180 GLU A O 1
ATOM 1288 N N . LEU A 1 181 ? 17.759 2.444 4.142 1.00 23.57 181 LEU A N 1
ATOM 1289 C CA . LEU A 1 181 ? 17.800 1.006 4.392 1.00 24.32 181 LEU A CA 1
ATOM 1290 C C . LEU A 1 181 ? 19.214 0.506 4.679 1.00 23.08 181 LEU A C 1
ATOM 1291 O O . LEU A 1 181 ? 19.406 -0.347 5.543 1.00 25.07 181 LEU A O 1
ATOM 1296 N N . ALA A 1 182 ? 20.196 1.013 3.941 1.00 22.54 182 ALA A N 1
ATOM 1297 C CA . ALA A 1 182 ? 21.579 0.550 4.119 1.00 25.67 182 ALA A CA 1
ATOM 1298 C C . ALA A 1 182 ? 22.034 0.731 5.570 1.00 23.74 182 ALA A C 1
ATOM 1299 O O . ALA A 1 182 ? 22.689 -0.151 6.153 1.00 24.67 182 ALA A O 1
ATOM 1301 N N . VAL A 1 183 ? 21.670 1.867 6.158 1.00 23.47 183 VAL A N 1
ATOM 1302 C CA . VAL A 1 183 ? 22.025 2.136 7.553 1.00 25.83 183 VAL A CA 1
ATOM 1303 C C . VAL A 1 183 ? 21.173 1.315 8.517 1.00 27.26 183 VAL A C 1
ATOM 1304 O O . VAL A 1 183 ? 21.691 0.694 9.441 1.00 25.56 183 VAL A O 1
ATOM 1308 N N . ALA A 1 184 ? 19.862 1.304 8.289 1.00 25.82 184 ALA A N 1
ATOM 1309 C CA . ALA A 1 184 ? 18.927 0.589 9.160 1.00 28.44 184 ALA A CA 1
ATOM 1310 C C . ALA A 1 184 ? 19.204 -0.915 9.286 1.00 28.41 184 ALA A C 1
ATOM 1311 O O . ALA A 1 184 ? 18.993 -1.499 10.353 1.00 30.50 184 ALA A O 1
ATOM 1313 N N . ARG A 1 185 ? 19.668 -1.539 8.208 1.00 25.88 185 ARG A N 1
ATOM 1314 C CA . ARG A 1 185 ? 19.873 -2.988 8.193 1.00 28.91 185 ARG A CA 1
ATOM 1315 C C . ARG A 1 185 ? 21.191 -3.437 8.823 1.00 31.18 185 ARG A C 1
ATOM 1316 O O . ARG A 1 185 ? 21.460 -4.634 8.900 1.00 28.31 185 ARG A O 1
ATOM 1324 N N . ARG A 1 186 ? 22.017 -2.487 9.256 1.00 28.81 186 ARG A N 1
ATOM 1325 C CA . ARG A 1 186 ? 23.270 -2.830 9.933 1.00 28.03 186 ARG A CA 1
ATOM 1326 C C . ARG A 1 186 ? 22.976 -3.604 11.211 1.00 27.14 186 ARG A 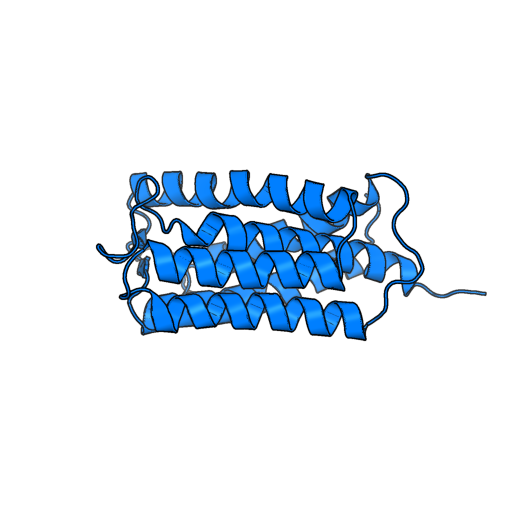C 1
ATOM 1327 O O . ARG A 1 186 ? 21.884 -3.478 11.762 1.00 28.43 186 ARG A O 1
ATOM 1335 N N . PRO A 1 187 ? 23.940 -4.420 11.677 1.00 31.07 187 PRO A N 1
ATOM 1336 C CA . PRO A 1 187 ? 23.725 -5.227 12.888 1.00 32.90 187 PRO A CA 1
ATOM 1337 C C . PRO A 1 187 ? 23.260 -4.382 14.069 1.00 31.42 187 PRO A C 1
ATOM 1338 O O . PRO A 1 187 ? 23.759 -3.270 14.276 1.00 30.36 187 PRO A O 1
ATOM 1342 N N . GLN A 1 188 ? 22.288 -4.895 14.813 1.00 32.63 188 GLN A N 1
ATOM 1343 C CA . GLN A 1 188 ? 21.760 -4.194 15.974 1.00 36.41 188 GLN A CA 1
ATOM 1344 C C . GLN A 1 188 ? 22.005 -5.024 17.224 1.00 38.98 188 GLN A C 1
ATOM 1345 O O . GLN A 1 188 ? 22.346 -6.206 17.132 1.00 39.80 188 GLN A O 1
ATOM 1351 N N . LEU A 1 189 ? 21.842 -4.402 18.388 1.00 40.15 189 LEU A N 1
ATOM 1352 C CA . LEU A 1 189 ? 21.922 -5.126 19.655 1.00 45.26 189 LEU A CA 1
ATOM 1353 C C . LEU A 1 189 ? 20.651 -5.943 19.868 1.00 47.44 189 LEU A C 1
ATOM 1354 O O . LEU A 1 189 ? 19.543 -5.414 19.748 1.00 48.66 189 LEU A O 1
#

Secondary structure (DSSP, 8-state):
--S-HHHHHHHHHHHHHHHHHHHHHHHHHTSEEE--TTSPEETTEETHHHHHHHHHHHHHHHHHTTSS---TT--HHHHHHHHHHHHHHHHHHHHHTTS-HHHHHHHHHHHHHHHHHHH--HHHHHHHHHHHHHHHHHHHHHHHTTSEEE-GGG-TBTTB-TTHHHHHHHHHHHHHHHHHHHHHTS---

Organism: Mycolicibacterium vanbaalenii (strain DSM 7251 / JCM 13017 / BCRC 16820 / KCTC 9966 / NRRL B-24157 / PYR-1) (NCBI:txid350058)

Solvent-accessible surface area: 9068 Å² total; per-residue (Å²): 152,130,5,134,112,77,20,17,74,92,10,59,96,68,6,11,87,22,0,29,69,0,7,48,17,6,48,101,50,25,0,4,77,33,107,27,142,82,45,92,83,66,152,23,0,0,83,54,28,10,82,89,29,0,44,24,4,16,68,10,0,26,58,0,7,97,47,102,83,59,74,92,62,14,63,72,99,70,6,122,35,0,31,58,35,18,33,30,13,31,42,42,0,2,132,31,17,66,122,91,77,111,76,10,32,56,91,2,45,47,31,4,52,112,9,87,96,110,18,18,27,47,31,2,21,46,0,0,85,61,14,19,97,89,5,7,54,65,19,47,52,35,28,154,137,40,28,16,36,17,61,102,93,8,55,65,52,160,25,0,0,30,4,4,38,18,11,36,40,1,28,0,2,6,1,0,1,14,0,2,24,8,53,25,168,44,129,138,230